Protein AF-A0A8T3KT13-F1 (afdb_monomer_lite)

Radius of gyration: 21.85 Å; chains: 1; bounding box: 49×58×62 Å

Secondary structure (DSSP, 8-state):
--THHHHHHGGGS-PPPPHHHHHHHHHHHHHHHHHHHHHHHHHHTTT---HHHHHHHHHHHHHHHHHHHHHHHHHHHHHHSTT-S-HHHHHHS---HHHHHHHHHTTTS-HHHHHHHTT--HHHHHHHHHHHHHHHHHHHHHHHTTPPTT--HHHHHHHHHHHTT--HHHHHHHHT--HHHHHHHHHHHHHHH-SSSS---

Structure (mmCIF, N/CA/C/O backbone):
data_AF-A0A8T3KT13-F1
#
_entry.id   AF-A0A8T3KT13-F1
#
loop_
_atom_site.group_PDB
_atom_site.id
_atom_site.type_symbol
_atom_site.label_atom_id
_atom_site.label_alt_id
_atom_site.label_comp_id
_atom_site.label_asym_id
_atom_site.label_entity_id
_atom_site.label_seq_id
_atom_site.pdbx_PDB_ins_code
_atom_site.Cartn_x
_atom_site.Cartn_y
_atom_site.Cartn_z
_atom_site.occupancy
_atom_site.B_iso_or_equiv
_atom_site.auth_seq_id
_atom_site.auth_comp_id
_atom_site.auth_asym_id
_atom_site.auth_atom_id
_atom_site.pdbx_PDB_model_num
ATOM 1 N N . MET A 1 1 ? 6.531 -44.242 2.997 1.00 46.41 1 MET A N 1
ATOM 2 C CA . MET A 1 1 ? 7.332 -43.117 3.524 1.00 46.41 1 MET A CA 1
ATOM 3 C C . MET A 1 1 ? 7.858 -42.350 2.321 1.00 46.41 1 MET A C 1
ATOM 5 O O . MET A 1 1 ? 9.016 -42.481 1.966 1.00 46.41 1 MET A O 1
ATOM 9 N N . SER A 1 2 ? 6.923 -41.752 1.578 1.00 45.66 2 SER A N 1
ATOM 10 C CA . SER A 1 2 ? 7.051 -41.407 0.159 1.00 45.66 2 SER A CA 1
ATOM 11 C C . SER A 1 2 ? 7.490 -39.959 -0.050 1.00 45.66 2 SER A C 1
ATOM 13 O O . SER A 1 2 ? 7.194 -39.108 0.787 1.00 45.66 2 SER A O 1
ATOM 15 N N . GLU A 1 3 ? 8.093 -39.690 -1.215 1.00 43.19 3 GLU A N 1
ATOM 16 C CA . GLU A 1 3 ? 8.508 -38.389 -1.796 1.00 43.19 3 GLU A CA 1
ATOM 17 C C . GLU A 1 3 ? 7.534 -37.207 -1.580 1.00 43.19 3 GLU A C 1
ATOM 19 O O . GLU A 1 3 ? 7.885 -36.043 -1.760 1.00 43.19 3 GLU A O 1
ATOM 24 N N . VAL A 1 4 ? 6.289 -37.487 -1.193 1.00 50.34 4 VAL A N 1
ATOM 25 C CA . VAL A 1 4 ? 5.251 -36.513 -0.835 1.00 50.34 4 VAL A CA 1
ATOM 26 C C . VAL A 1 4 ? 5.568 -35.774 0.475 1.00 50.34 4 VAL A C 1
ATOM 28 O O . VAL A 1 4 ? 5.183 -34.615 0.620 1.00 50.34 4 VAL A O 1
ATOM 31 N N . ALA A 1 5 ? 6.275 -36.408 1.418 1.00 44.38 5 ALA A N 1
ATOM 32 C CA . ALA A 1 5 ? 6.727 -35.758 2.652 1.00 44.38 5 ALA A CA 1
ATOM 33 C C . ALA A 1 5 ? 7.915 -34.815 2.391 1.00 44.38 5 ALA A C 1
ATOM 35 O O . ALA A 1 5 ? 7.921 -33.682 2.861 1.00 44.38 5 ALA A O 1
ATOM 36 N N . GLU A 1 6 ? 8.845 -35.232 1.531 1.00 39.25 6 GLU A N 1
ATOM 37 C CA . GLU A 1 6 ? 10.041 -34.457 1.179 1.00 39.25 6 GLU A CA 1
ATOM 38 C C . GLU A 1 6 ? 9.694 -33.220 0.324 1.00 39.25 6 GLU A C 1
ATOM 40 O O . GLU A 1 6 ? 10.229 -32.134 0.537 1.00 39.25 6 GLU A O 1
ATOM 45 N N . LYS A 1 7 ? 8.684 -33.318 -0.558 1.00 43.06 7 LYS A N 1
ATOM 46 C CA . LYS A 1 7 ? 8.128 -32.151 -1.276 1.00 43.06 7 LYS A CA 1
ATOM 47 C C . LYS A 1 7 ? 7.402 -31.151 -0.369 1.00 43.06 7 LYS A C 1
ATOM 49 O O . LYS A 1 7 ? 7.303 -29.982 -0.734 1.00 43.06 7 LYS A O 1
ATOM 54 N N . ARG A 1 8 ? 6.898 -31.576 0.795 1.00 37.47 8 ARG A N 1
ATOM 55 C CA . ARG A 1 8 ? 6.288 -30.667 1.783 1.00 37.47 8 ARG A CA 1
ATOM 56 C C . ARG A 1 8 ? 7.336 -29.963 2.644 1.00 37.47 8 ARG A C 1
ATOM 58 O O . ARG A 1 8 ? 7.149 -28.790 2.942 1.00 37.47 8 ARG A O 1
ATOM 65 N N . GLU A 1 9 ? 8.447 -30.623 2.961 1.00 33.34 9 GLU A N 1
ATOM 66 C CA . GLU A 1 9 ? 9.559 -30.020 3.717 1.00 33.34 9 GLU A CA 1
ATOM 67 C C . GLU A 1 9 ? 10.466 -29.118 2.858 1.00 33.34 9 GLU A C 1
ATOM 69 O O . GLU A 1 9 ? 11.070 -28.175 3.364 1.00 33.34 9 GLU A O 1
ATOM 74 N N . LEU A 1 10 ? 10.503 -29.308 1.535 1.00 36.50 10 LEU A N 1
ATOM 75 C CA . LEU A 1 10 ? 11.158 -28.365 0.615 1.00 36.50 10 LEU A CA 1
ATOM 76 C C . LEU A 1 10 ? 10.320 -27.108 0.322 1.00 36.50 10 LEU A C 1
ATOM 78 O O . LEU A 1 10 ? 10.877 -26.099 -0.105 1.00 36.50 10 LEU A O 1
ATOM 82 N N . SER A 1 11 ? 9.013 -27.134 0.612 1.00 37.03 11 SER A N 1
ATOM 83 C CA . SER A 1 11 ? 8.114 -25.972 0.513 1.00 37.03 11 SER A CA 1
ATOM 84 C C . SER A 1 11 ? 8.190 -25.036 1.730 1.00 37.03 11 SER A C 1
ATOM 86 O O . SER A 1 11 ? 7.553 -23.985 1.721 1.00 37.03 11 SER A O 1
ATOM 88 N N . SER A 1 12 ? 8.939 -25.401 2.780 1.00 37.12 12 SER A N 1
ATOM 89 C CA . SER A 1 12 ? 9.103 -24.606 4.007 1.00 37.12 12 SER A CA 1
ATOM 90 C C . SER A 1 12 ? 10.448 -23.884 4.107 1.00 37.12 12 SER A C 1
ATOM 92 O O . SER A 1 12 ? 10.778 -23.337 5.160 1.00 37.12 12 SER A O 1
ATOM 94 N N . ARG A 1 13 ? 11.228 -23.815 3.019 1.00 38.56 13 ARG A N 1
ATOM 95 C CA . ARG A 1 13 ? 12.167 -22.700 2.871 1.00 38.56 13 ARG A CA 1
ATOM 96 C C . ARG A 1 13 ? 11.305 -21.483 2.620 1.00 38.56 13 ARG A C 1
ATOM 98 O O . ARG A 1 13 ? 10.780 -21.346 1.526 1.00 38.56 13 ARG A O 1
ATOM 105 N N . GLN A 1 14 ? 11.114 -20.679 3.659 1.00 44.50 14 GLN A N 1
ATOM 106 C CA . GLN A 1 14 ? 10.483 -19.370 3.601 1.00 44.50 14 GLN A CA 1
ATOM 107 C C . GLN A 1 14 ? 11.073 -18.630 2.395 1.00 44.50 14 GLN A C 1
ATOM 109 O O . GLN A 1 14 ? 12.211 -18.158 2.446 1.00 44.50 14 GLN A O 1
ATOM 114 N N . GLU A 1 15 ? 10.354 -18.675 1.268 1.00 53.50 15 GLU A N 1
ATOM 115 C CA . GLU A 1 15 ? 10.741 -17.973 0.058 1.00 53.50 15 GLU A CA 1
ATOM 116 C C . GLU A 1 15 ? 10.907 -16.524 0.475 1.00 53.50 15 GLU A C 1
ATOM 118 O O . GLU A 1 15 ? 10.074 -15.972 1.198 1.00 53.50 15 GLU A O 1
ATOM 123 N N . TRP A 1 16 ? 12.053 -15.957 0.124 1.00 55.91 16 TRP A N 1
ATOM 124 C CA . TRP A 1 16 ? 12.383 -14.590 0.466 1.00 55.91 16 TRP A CA 1
ATOM 125 C C . TRP A 1 16 ? 11.193 -13.681 0.125 1.00 55.91 16 TRP A C 1
ATOM 127 O O . TRP A 1 16 ? 10.768 -13.612 -1.031 1.00 55.91 16 TRP A O 1
ATOM 137 N N . SER A 1 17 ? 10.624 -13.034 1.147 1.00 69.31 17 SER A N 1
ATOM 138 C CA . SER A 1 17 ? 9.520 -12.102 0.961 1.00 69.31 17 SER A CA 1
ATOM 139 C C . SER A 1 17 ? 10.009 -10.948 0.095 1.00 69.31 17 SER A C 1
ATOM 141 O O . SER A 1 17 ? 11.081 -10.378 0.314 1.00 69.31 17 SER A O 1
ATOM 143 N N . SER A 1 18 ? 9.238 -10.627 -0.943 1.00 87.25 18 SER A N 1
ATOM 144 C CA . SER A 1 18 ? 9.614 -9.569 -1.882 1.00 87.25 18 SER A CA 1
ATOM 145 C C . SER A 1 18 ? 9.781 -8.230 -1.151 1.00 87.25 18 SER A C 1
ATOM 147 O O . SER A 1 18 ? 9.111 -7.962 -0.147 1.00 87.25 18 SER A O 1
ATOM 149 N N . TRP A 1 19 ? 10.611 -7.322 -1.678 1.00 91.62 19 TRP A N 1
ATOM 150 C CA . TRP A 1 19 ? 10.747 -5.981 -1.090 1.00 91.62 19 TRP A CA 1
ATOM 151 C C . TRP A 1 19 ? 9.397 -5.264 -0.945 1.00 91.62 19 TRP A C 1
ATOM 153 O O . TRP A 1 19 ? 9.202 -4.495 -0.001 1.00 91.62 19 TRP A O 1
ATOM 163 N N . VAL A 1 20 ? 8.456 -5.505 -1.868 1.00 91.88 20 VAL A N 1
ATOM 164 C CA . VAL A 1 20 ? 7.117 -4.900 -1.815 1.00 91.88 20 VAL A CA 1
ATOM 165 C C . VAL A 1 20 ? 6.280 -5.460 -0.670 1.00 91.88 20 VAL A C 1
ATOM 167 O O . VAL A 1 20 ? 5.537 -4.705 -0.044 1.00 91.88 20 VAL A O 1
ATOM 170 N N . GLU A 1 21 ? 6.413 -6.743 -0.356 1.00 91.38 21 GLU A N 1
ATOM 171 C CA . GLU A 1 21 ? 5.731 -7.362 0.778 1.00 91.38 21 GLU A CA 1
ATOM 172 C C . GLU A 1 21 ? 6.190 -6.773 2.111 1.00 91.38 21 GLU A C 1
ATOM 174 O O . GLU A 1 21 ? 5.361 -6.247 2.860 1.00 91.38 21 GLU A O 1
ATOM 179 N N . LEU A 1 22 ? 7.506 -6.744 2.340 1.00 92.56 22 LEU A N 1
ATOM 180 C CA . LEU A 1 22 ? 8.100 -6.141 3.535 1.00 92.56 22 LEU A CA 1
ATOM 181 C C . LEU A 1 22 ? 7.723 -4.662 3.661 1.00 92.56 22 LEU A C 1
ATOM 183 O O . LEU A 1 22 ? 7.350 -4.195 4.737 1.00 92.56 22 LEU A O 1
ATOM 187 N N . HIS A 1 23 ? 7.757 -3.913 2.554 1.00 94.50 23 HIS A N 1
ATOM 188 C CA . HIS A 1 23 ? 7.327 -2.516 2.551 1.00 94.50 23 HIS A CA 1
ATOM 189 C C . HIS A 1 23 ? 5.867 -2.365 3.011 1.00 94.50 23 HIS A C 1
ATOM 191 O O . HIS A 1 23 ? 5.566 -1.491 3.826 1.00 94.50 23 HIS A O 1
ATOM 197 N N . VAL A 1 24 ? 4.957 -3.214 2.521 1.00 93.25 24 VAL A N 1
ATOM 198 C CA . VAL A 1 24 ? 3.540 -3.183 2.913 1.00 93.25 24 VAL A CA 1
ATOM 199 C C . VAL A 1 24 ? 3.355 -3.587 4.381 1.00 93.25 24 VAL A C 1
ATOM 201 O O . VAL A 1 24 ? 2.534 -2.982 5.064 1.00 93.25 24 VAL A O 1
ATOM 204 N N . GLU A 1 25 ? 4.109 -4.565 4.891 1.00 92.62 25 GLU A N 1
ATOM 205 C CA . GLU A 1 25 ? 4.111 -4.946 6.317 1.00 92.62 25 GLU A CA 1
ATOM 206 C C . GLU A 1 25 ? 4.540 -3.806 7.229 1.00 92.62 25 GLU A C 1
ATOM 208 O O . GLU A 1 25 ? 3.797 -3.415 8.125 1.00 92.62 25 GLU A O 1
ATOM 213 N N . TYR A 1 26 ? 5.707 -3.223 6.975 1.00 94.38 26 TYR A N 1
ATOM 214 C CA . TYR A 1 26 ? 6.245 -2.163 7.824 1.00 94.38 26 TYR A CA 1
ATOM 215 C C . TYR A 1 26 ? 5.379 -0.906 7.778 1.00 94.38 26 TYR A C 1
ATOM 217 O O . TYR A 1 26 ? 5.200 -0.222 8.787 1.00 94.38 26 TYR A O 1
ATOM 225 N N . LYS A 1 27 ? 4.789 -0.617 6.615 1.00 94.69 27 LYS A N 1
ATOM 226 C CA . LYS A 1 27 ? 3.839 0.483 6.463 1.00 94.69 27 LYS A CA 1
ATOM 227 C C . LYS A 1 27 ? 2.566 0.253 7.279 1.00 94.69 27 LYS A C 1
ATOM 229 O O . LYS A 1 27 ? 2.056 1.207 7.863 1.00 94.69 27 LYS A O 1
ATOM 234 N N . ASP A 1 28 ? 2.062 -0.977 7.326 1.00 93.19 28 ASP A N 1
ATOM 235 C CA . ASP A 1 28 ? 0.917 -1.350 8.161 1.00 93.19 28 ASP A CA 1
ATO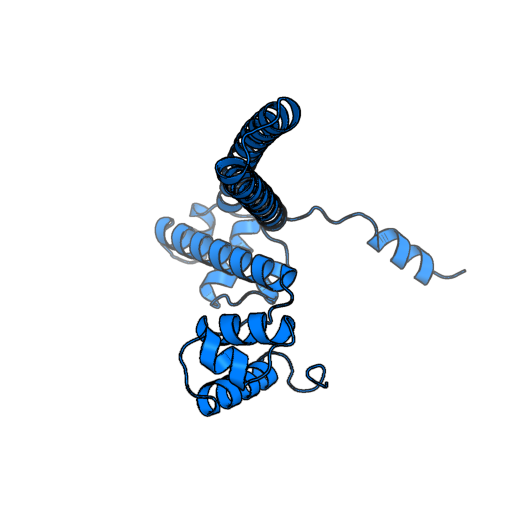M 236 C C . ASP A 1 28 ? 1.251 -1.258 9.659 1.00 93.19 28 ASP A C 1
ATOM 238 O O . ASP A 1 28 ? 0.518 -0.624 10.417 1.00 93.19 28 ASP A O 1
ATOM 242 N N . SER A 1 29 ? 2.410 -1.770 10.080 1.00 94.00 29 SER A N 1
ATOM 243 C CA . SER A 1 29 ? 2.900 -1.630 11.459 1.00 94.00 29 SER A CA 1
ATOM 244 C C . SER A 1 29 ? 3.038 -0.165 11.880 1.00 94.00 29 SER A C 1
ATOM 246 O O . SER A 1 29 ? 2.600 0.208 12.966 1.00 94.00 29 SER A O 1
ATOM 248 N N . CYS A 1 30 ? 3.572 0.692 11.004 1.00 93.81 30 CYS A N 1
ATOM 249 C CA . CYS A 1 30 ? 3.681 2.129 11.259 1.00 93.81 30 CYS A CA 1
ATOM 250 C C . CYS A 1 30 ? 2.303 2.781 11.476 1.00 93.81 30 CYS A C 1
ATOM 252 O O . CYS A 1 30 ? 2.142 3.572 12.405 1.00 93.81 30 CYS A O 1
ATOM 254 N N . ARG A 1 31 ? 1.290 2.406 10.677 1.00 93.31 31 ARG A N 1
ATOM 255 C CA . ARG A 1 31 ? -0.096 2.873 10.865 1.00 93.31 31 ARG A CA 1
ATOM 256 C C . ARG A 1 31 ? -0.667 2.421 12.207 1.00 93.31 31 ARG A C 1
ATOM 258 O O . ARG A 1 31 ? -1.172 3.254 12.944 1.00 93.31 31 ARG A O 1
ATOM 265 N N . LYS A 1 32 ? -0.523 1.140 12.557 1.00 93.62 32 LYS A N 1
ATOM 266 C CA . LYS A 1 32 ? -1.024 0.582 13.826 1.00 93.62 32 LYS A CA 1
ATOM 267 C C . LY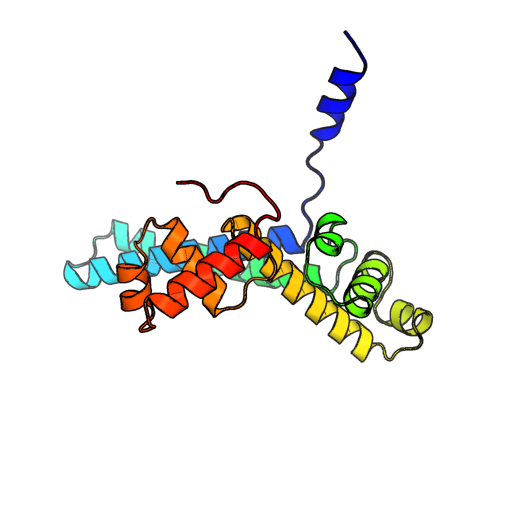S A 1 32 ? -0.419 1.270 15.049 1.00 93.62 32 LYS A C 1
ATOM 269 O O . LYS A 1 32 ? -1.143 1.594 15.987 1.00 93.62 32 LYS A O 1
ATOM 274 N N . VAL A 1 33 ? 0.892 1.521 15.027 1.00 94.12 33 VAL A N 1
ATOM 275 C CA . VAL A 1 33 ? 1.585 2.268 16.090 1.00 94.12 33 VAL A CA 1
ATOM 276 C C . VAL A 1 33 ? 1.050 3.697 16.188 1.00 94.12 33 VAL A C 1
ATOM 278 O O . VAL A 1 33 ? 0.821 4.190 17.291 1.00 94.12 33 VAL A O 1
ATOM 281 N N . ASP A 1 34 ? 0.815 4.362 15.055 1.00 92.75 34 ASP A N 1
ATOM 282 C CA . ASP A 1 34 ? 0.289 5.729 15.045 1.00 92.75 34 ASP A CA 1
ATOM 283 C C . ASP A 1 34 ? -1.163 5.816 15.533 1.00 92.75 34 ASP A C 1
ATOM 285 O O . ASP A 1 34 ? -1.501 6.705 16.317 1.00 92.75 34 ASP A O 1
ATOM 289 N N . ASP A 1 35 ? -2.005 4.868 15.121 1.00 92.69 35 ASP A N 1
ATOM 290 C CA . ASP A 1 35 ? -3.401 4.766 15.548 1.00 92.69 35 ASP A CA 1
ATOM 291 C C . ASP A 1 35 ? -3.485 4.525 17.060 1.00 92.69 35 ASP A C 1
ATOM 293 O O . ASP A 1 35 ? -4.223 5.221 17.761 1.00 92.69 35 ASP A O 1
ATOM 297 N N . TYR A 1 36 ? -2.674 3.600 17.587 1.00 93.06 36 TYR A N 1
ATOM 298 C CA . TYR A 1 36 ? -2.602 3.323 19.022 1.00 93.06 36 TYR A CA 1
ATOM 299 C C . TYR A 1 36 ? -2.103 4.539 19.813 1.00 93.06 36 TYR A C 1
ATOM 301 O O . TYR A 1 36 ? -2.735 4.956 20.785 1.00 93.06 36 TYR A O 1
ATOM 309 N N . ARG A 1 37 ? -1.029 5.189 19.344 1.00 91.31 37 ARG A N 1
ATOM 310 C CA . ARG A 1 37 ? -0.493 6.417 19.951 1.00 91.31 37 ARG A CA 1
ATOM 311 C C . ARG A 1 37 ? -1.521 7.549 19.969 1.00 91.31 37 ARG A C 1
ATOM 313 O O . ARG A 1 37 ? -1.603 8.295 20.944 1.00 91.31 37 ARG A O 1
ATOM 320 N N . THR A 1 38 ? -2.286 7.705 18.892 1.00 89.75 38 THR A N 1
ATOM 321 C CA . THR A 1 38 ? -3.336 8.728 18.787 1.00 89.75 38 THR A CA 1
ATOM 322 C C . THR A 1 38 ? -4.508 8.408 19.714 1.00 89.75 38 THR A C 1
ATOM 324 O O . THR A 1 38 ? -5.022 9.309 20.376 1.00 89.75 38 THR A O 1
ATOM 327 N N . GLY A 1 39 ? -4.880 7.129 19.826 1.00 88.31 39 GLY A N 1
ATOM 328 C CA . GLY A 1 39 ? -5.884 6.651 20.775 1.00 88.31 39 GLY A CA 1
ATOM 329 C C . GLY A 1 39 ? -5.505 6.931 22.231 1.00 88.31 39 GLY A C 1
ATOM 330 O O . GLY A 1 39 ? -6.318 7.488 22.966 1.00 88.31 39 GLY A O 1
ATOM 331 N N . LEU A 1 40 ? -4.262 6.628 22.623 1.00 87.31 40 LEU A N 1
ATOM 332 C CA . LEU A 1 40 ? -3.736 6.922 23.962 1.00 87.31 40 LEU A CA 1
ATOM 333 C C . LEU A 1 40 ? -3.781 8.419 24.284 1.00 87.31 40 LEU A C 1
ATOM 335 O O . LEU A 1 40 ? -4.277 8.814 25.336 1.00 87.31 40 LEU A O 1
ATOM 339 N N . LYS A 1 41 ? -3.336 9.278 23.356 1.00 85.88 41 LYS A N 1
ATOM 340 C CA . LYS A 1 41 ? -3.423 10.737 23.540 1.00 85.88 41 LYS A CA 1
ATOM 341 C C . LYS A 1 41 ? -4.864 11.201 23.760 1.00 85.88 41 LYS A C 1
ATOM 343 O O . LYS A 1 41 ? -5.126 11.925 24.713 1.00 85.88 41 LYS A O 1
ATOM 348 N N . GLY A 1 42 ? -5.794 10.732 22.924 1.00 81.56 42 GLY A N 1
ATOM 349 C CA . GLY A 1 42 ? -7.206 11.105 23.020 1.00 81.56 42 GLY A CA 1
ATOM 350 C C . GLY A 1 42 ? -7.883 10.653 24.319 1.00 81.56 42 GLY A C 1
ATOM 351 O O . GLY A 1 42 ? -8.745 11.364 24.829 1.00 81.56 42 GLY A O 1
ATOM 352 N N . GLN A 1 43 ? -7.494 9.502 24.878 1.00 75.81 43 GLN A N 1
ATOM 353 C CA . GLN A 1 43 ? -8.003 9.034 26.175 1.00 75.81 43 GLN A CA 1
ATOM 354 C C . GLN A 1 43 ? -7.443 9.851 27.346 1.00 75.81 43 GLN A C 1
ATOM 356 O O . GLN A 1 43 ? -8.182 10.173 28.281 1.00 75.81 43 GLN A O 1
ATOM 361 N N . ASN A 1 44 ? -6.165 10.223 27.277 1.00 67.69 44 ASN A N 1
ATOM 362 C CA . ASN A 1 44 ? -5.471 10.866 28.390 1.00 67.69 44 ASN A CA 1
ATOM 363 C C . ASN A 1 44 ? -5.740 12.368 28.484 1.00 67.69 44 ASN A C 1
ATOM 365 O O . ASN A 1 44 ? -5.763 12.915 29.585 1.00 67.69 44 ASN A O 1
ATOM 369 N N . ASP A 1 45 ? -6.019 13.035 27.363 1.00 69.06 45 ASP A N 1
ATOM 370 C CA . ASP A 1 45 ? -6.417 14.447 27.369 1.00 69.06 45 ASP A CA 1
ATOM 371 C C . ASP A 1 45 ? -7.747 14.669 28.137 1.00 69.06 45 ASP A C 1
ATOM 373 O O . ASP A 1 45 ? -8.019 15.778 28.592 1.00 69.06 45 ASP A O 1
ATOM 377 N N . ALA A 1 46 ? -8.547 13.614 28.361 1.00 62.69 46 ALA A N 1
ATOM 378 C CA . ALA A 1 46 ? -9.779 13.656 29.155 1.00 62.69 46 ALA A CA 1
ATOM 379 C C . ALA A 1 46 ? -9.605 13.303 30.650 1.00 62.69 46 ALA A C 1
ATOM 381 O O . ALA A 1 46 ? -10.496 13.610 31.444 1.00 62.69 46 ALA A O 1
ATOM 382 N N . LYS A 1 47 ? -8.510 12.636 31.050 1.00 69.62 47 LYS A N 1
ATOM 383 C CA . LYS A 1 47 ? -8.327 12.083 32.413 1.00 69.62 47 LYS A CA 1
ATOM 384 C C . LYS A 1 47 ? -7.028 12.501 33.118 1.00 69.62 47 LYS A C 1
ATOM 386 O O . LYS A 1 47 ? -6.878 12.210 34.302 1.00 69.62 47 LYS A O 1
ATOM 391 N N . GLY A 1 48 ? -6.132 13.211 32.430 1.00 71.31 48 GLY A N 1
ATOM 392 C CA . GLY A 1 48 ? -4.754 13.426 32.881 1.00 71.31 48 GLY A CA 1
ATOM 393 C C . GLY A 1 48 ? -3.872 12.206 32.581 1.00 71.31 48 GLY A C 1
ATOM 394 O O . GLY A 1 48 ? -4.378 11.092 32.479 1.00 71.31 48 GLY A O 1
ATOM 395 N N . ARG A 1 49 ? -2.561 12.420 32.397 1.00 79.00 49 ARG A N 1
ATOM 396 C CA . ARG A 1 49 ? -1.591 11.360 32.052 1.00 79.00 49 ARG A CA 1
ATOM 397 C C . ARG A 1 49 ? -0.904 10.803 33.290 1.00 79.00 49 ARG A C 1
ATOM 399 O O . ARG A 1 49 ? -0.516 11.560 34.178 1.00 79.00 49 ARG A O 1
ATOM 406 N N . THR A 1 50 ? -0.696 9.492 33.312 1.00 86.25 50 THR A N 1
ATOM 407 C CA . THR A 1 50 ? 0.212 8.842 34.264 1.00 86.25 50 THR A CA 1
ATOM 408 C C . THR A 1 50 ? 1.653 8.848 33.743 1.00 86.25 50 THR A C 1
ATOM 410 O O . THR A 1 50 ? 1.888 8.910 32.538 1.00 86.25 50 THR A O 1
ATOM 413 N N . VAL A 1 51 ? 2.636 8.716 34.642 1.00 85.31 51 VAL A N 1
ATOM 414 C CA . VAL A 1 51 ? 4.064 8.599 34.273 1.00 85.31 51 VAL A CA 1
ATOM 415 C C . VAL A 1 51 ? 4.305 7.426 33.312 1.00 85.31 51 VAL A C 1
ATOM 417 O O . VAL A 1 51 ? 5.089 7.536 32.375 1.00 85.31 51 VAL A O 1
ATOM 420 N N . LEU A 1 52 ? 3.607 6.303 33.516 1.00 87.06 52 LEU A N 1
ATOM 421 C CA . LEU A 1 52 ? 3.724 5.126 32.650 1.00 87.06 52 LEU A CA 1
ATOM 422 C C . LEU A 1 52 ? 3.225 5.413 31.229 1.00 87.06 52 LEU A C 1
ATOM 424 O O . LEU A 1 52 ? 3.880 5.027 30.265 1.00 87.06 52 LEU A O 1
ATOM 428 N N . GLU A 1 53 ? 2.110 6.132 31.094 1.00 86.69 53 GLU A N 1
ATOM 429 C CA . GLU A 1 53 ? 1.564 6.527 29.791 1.00 86.69 53 GLU A CA 1
ATOM 430 C C . GLU A 1 53 ? 2.458 7.545 29.069 1.00 86.69 53 GLU A C 1
ATOM 432 O O . GLU A 1 53 ? 2.536 7.536 27.841 1.00 86.69 53 GLU A O 1
ATOM 437 N N . GLU A 1 54 ? 3.144 8.428 29.799 1.00 86.06 54 GLU A N 1
ATOM 438 C CA . GLU A 1 54 ? 4.122 9.346 29.203 1.00 86.06 54 GLU A CA 1
ATOM 439 C C . GLU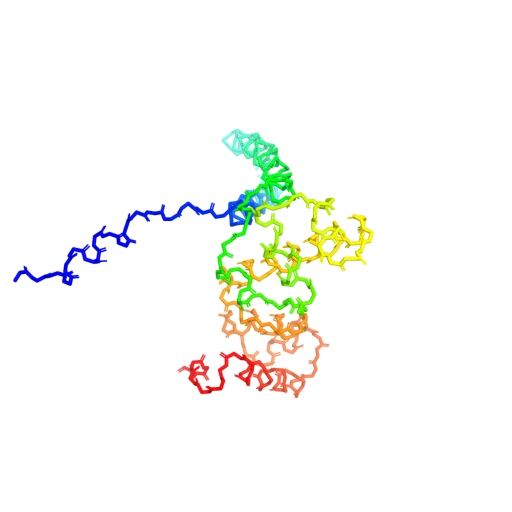 A 1 54 ? 5.314 8.592 28.613 1.00 86.06 54 GLU A C 1
ATOM 441 O O . GLU A 1 54 ? 5.669 8.826 27.454 1.00 86.06 54 GLU A O 1
ATOM 446 N N . VAL A 1 55 ? 5.867 7.637 29.367 1.00 90.00 55 VAL A N 1
ATOM 447 C CA . VAL A 1 55 ? 6.942 6.756 28.887 1.00 90.00 55 VAL A CA 1
ATOM 448 C C . VAL A 1 55 ? 6.472 5.929 27.688 1.00 90.00 55 VAL A C 1
ATOM 450 O O . VAL A 1 55 ? 7.181 5.827 26.689 1.00 90.00 55 VAL A O 1
ATOM 453 N N . GLU A 1 56 ? 5.257 5.380 27.728 1.00 92.88 56 GLU A N 1
ATOM 454 C CA . GLU A 1 56 ? 4.688 4.633 26.602 1.00 92.88 56 GLU A CA 1
ATOM 455 C C . GLU A 1 56 ? 4.549 5.510 25.345 1.00 92.88 56 GLU A C 1
ATOM 457 O O . GLU A 1 56 ? 4.926 5.095 24.248 1.00 92.88 56 GLU A O 1
ATOM 462 N N . LEU A 1 57 ? 4.078 6.754 25.477 1.00 90.94 57 LEU A N 1
ATOM 463 C CA . LEU A 1 57 ? 3.967 7.695 24.357 1.00 90.94 57 LEU A CA 1
ATOM 464 C C . LEU A 1 57 ? 5.323 8.087 23.754 1.00 90.94 57 LEU A C 1
ATOM 466 O O . LEU A 1 57 ? 5.389 8.356 22.544 1.00 90.94 57 LEU A O 1
ATOM 470 N N . GLU A 1 58 ? 6.373 8.150 24.573 1.00 92.56 58 GLU A N 1
ATOM 471 C CA . GLU A 1 58 ? 7.752 8.367 24.134 1.00 92.56 58 GLU A CA 1
ATOM 472 C C . GLU A 1 58 ? 8.276 7.152 23.361 1.00 92.56 58 GLU A C 1
ATOM 474 O O . GLU A 1 58 ? 8.714 7.303 22.216 1.00 92.56 58 GLU A O 1
ATOM 479 N N . LEU A 1 59 ? 8.127 5.947 23.922 1.00 93.44 59 LEU A N 1
ATOM 480 C CA . LEU A 1 59 ? 8.501 4.688 23.272 1.00 93.44 59 LEU A CA 1
ATOM 481 C C . LEU A 1 59 ? 7.803 4.530 21.917 1.00 93.44 59 LEU A C 1
ATOM 483 O O . LEU A 1 59 ? 8.460 4.299 20.903 1.00 93.44 59 LEU A O 1
ATOM 487 N N . LEU A 1 60 ? 6.486 4.752 21.862 1.00 93.25 60 LEU A N 1
ATOM 488 C CA . LEU A 1 60 ? 5.714 4.736 20.615 1.00 93.25 60 LEU A CA 1
ATOM 489 C C . LEU A 1 60 ? 6.183 5.813 19.629 1.00 93.25 60 LEU A C 1
ATOM 491 O O . LEU A 1 60 ? 6.133 5.616 18.414 1.00 93.25 60 LEU A O 1
ATOM 495 N N . GLY A 1 61 ? 6.628 6.967 20.134 1.00 92.06 61 GLY A N 1
ATOM 496 C CA . GLY A 1 61 ? 7.231 8.025 19.329 1.00 92.06 61 GLY A CA 1
ATOM 497 C C . GLY A 1 61 ? 8.524 7.573 18.653 1.00 92.06 61 GLY A C 1
ATOM 498 O O . GLY A 1 61 ? 8.661 7.763 17.443 1.00 92.06 61 GLY A O 1
ATOM 499 N N . SER A 1 62 ? 9.415 6.939 19.416 1.00 94.44 62 SER A N 1
ATOM 500 C CA . SER A 1 62 ? 10.674 6.379 18.918 1.00 94.44 62 SER A CA 1
ATOM 501 C C . SER A 1 62 ? 10.421 5.261 17.903 1.00 94.44 62 SER A C 1
ATOM 503 O O . SER A 1 62 ? 10.839 5.359 16.750 1.00 94.44 62 SER A O 1
ATOM 505 N N . MET A 1 63 ? 9.587 4.277 18.261 1.00 95.00 63 MET A N 1
ATOM 506 C CA . MET A 1 63 ? 9.208 3.169 17.375 1.00 95.00 63 MET A CA 1
ATOM 507 C C . MET A 1 63 ? 8.611 3.659 16.052 1.00 95.00 63 MET A C 1
ATOM 509 O O . MET A 1 63 ? 8.918 3.121 14.988 1.00 95.00 63 MET A O 1
ATOM 513 N N . LYS A 1 64 ? 7.761 4.696 16.085 1.00 93.81 64 LYS A N 1
ATOM 514 C CA . LYS A 1 64 ? 7.208 5.298 14.864 1.00 93.81 64 LYS A CA 1
ATOM 515 C C . LYS A 1 64 ? 8.308 5.886 13.978 1.00 93.81 64 LYS A C 1
ATOM 517 O O . LYS A 1 64 ? 8.208 5.776 12.753 1.00 93.81 64 LYS A O 1
ATOM 522 N N . SER A 1 65 ? 9.313 6.534 14.566 1.00 94.50 65 SER A N 1
ATOM 523 C CA . SER A 1 65 ? 10.445 7.098 13.826 1.00 94.50 65 SER A CA 1
ATOM 524 C C . SER A 1 65 ? 11.223 5.997 13.106 1.00 94.50 65 SER A C 1
ATOM 526 O O . SER A 1 65 ? 11.348 6.051 11.881 1.00 94.50 65 SER A O 1
ATOM 528 N N . ASP A 1 66 ? 11.611 4.951 13.837 1.00 96.06 66 ASP A N 1
ATOM 529 C CA . ASP A 1 66 ? 12.372 3.814 13.306 1.00 96.06 66 ASP A CA 1
ATOM 530 C C . ASP A 1 66 ? 11.604 3.097 12.188 1.00 96.06 66 ASP A C 1
ATOM 532 O O . ASP A 1 66 ? 12.126 2.841 11.099 1.00 96.06 66 ASP A O 1
ATOM 536 N N . LEU A 1 67 ? 10.310 2.842 12.405 1.00 95.56 67 LEU A N 1
ATOM 537 C CA . LEU A 1 67 ? 9.438 2.254 11.389 1.00 95.56 67 LEU A CA 1
ATOM 538 C C . LEU A 1 67 ? 9.308 3.153 10.157 1.00 95.56 67 LEU A C 1
ATOM 540 O O . LEU A 1 67 ? 9.289 2.659 9.031 1.00 95.56 67 LEU A O 1
ATOM 544 N N . THR A 1 68 ? 9.219 4.471 10.337 1.00 95.31 68 THR A N 1
ATOM 545 C CA . THR A 1 68 ? 9.131 5.419 9.217 1.00 95.31 68 THR A CA 1
ATOM 546 C C . THR A 1 68 ? 10.403 5.399 8.374 1.00 95.31 68 THR A C 1
ATOM 548 O O . THR A 1 68 ? 10.324 5.467 7.143 1.00 95.31 68 THR A O 1
ATOM 551 N N . GLU A 1 69 ? 11.567 5.294 9.007 1.00 96.88 69 GLU A N 1
ATOM 552 C CA . GLU A 1 69 ? 12.842 5.152 8.311 1.00 96.88 69 GLU A CA 1
ATOM 553 C C . GLU A 1 69 ? 12.921 3.829 7.542 1.00 96.88 69 GLU A C 1
ATOM 555 O O . GLU A 1 69 ? 13.176 3.840 6.334 1.00 96.88 69 GLU A O 1
ATOM 560 N N . ALA A 1 70 ? 12.573 2.714 8.187 1.00 95.38 70 ALA A N 1
ATOM 561 C CA . ALA A 1 70 ? 12.522 1.404 7.545 1.00 95.38 70 ALA A CA 1
ATOM 562 C C . ALA A 1 70 ? 11.569 1.386 6.335 1.00 95.38 70 ALA A C 1
ATOM 564 O O . ALA A 1 70 ? 11.931 0.901 5.264 1.00 95.38 70 ALA A O 1
ATOM 565 N N . VAL A 1 71 ? 10.378 1.988 6.450 1.00 95.50 71 VAL A N 1
ATOM 566 C CA . VAL A 1 71 ? 9.423 2.122 5.335 1.00 95.50 71 VAL A CA 1
ATOM 567 C C . VAL A 1 71 ? 10.028 2.906 4.170 1.00 95.50 71 VAL A C 1
ATOM 569 O O . VAL A 1 71 ? 9.849 2.521 3.013 1.00 95.50 71 VAL A O 1
ATOM 572 N N . ARG A 1 72 ? 10.752 4.001 4.440 1.00 95.88 72 ARG A N 1
ATOM 573 C CA . ARG A 1 72 ? 11.410 4.795 3.387 1.00 95.88 72 ARG A CA 1
ATOM 574 C C . ARG A 1 72 ? 12.487 3.992 2.671 1.00 95.88 72 ARG A C 1
ATOM 576 O O . ARG A 1 72 ? 12.568 4.059 1.445 1.00 95.88 72 ARG A O 1
ATOM 583 N N . GLU A 1 73 ? 13.290 3.247 3.418 1.00 96.06 73 GLU A N 1
ATOM 584 C CA . GLU A 1 73 ? 14.360 2.427 2.858 1.00 96.06 73 GLU A CA 1
ATOM 585 C C . GLU A 1 73 ? 13.805 1.263 2.033 1.00 96.06 73 GLU A C 1
ATOM 587 O O . GLU A 1 73 ? 14.161 1.101 0.865 1.00 96.06 73 GLU A O 1
ATOM 592 N N . LEU A 1 74 ? 12.824 0.536 2.569 1.00 94.50 74 LEU A N 1
ATOM 593 C CA . LEU A 1 74 ? 12.114 -0.505 1.830 1.00 94.50 74 LEU A CA 1
ATOM 594 C C . LEU A 1 74 ? 11.479 0.064 0.558 1.00 94.50 74 LEU A C 1
ATOM 596 O O . LEU A 1 74 ? 11.603 -0.532 -0.509 1.00 94.50 74 LEU A O 1
ATOM 600 N N . LYS A 1 75 ? 10.891 1.268 0.608 1.00 94.62 75 LYS A N 1
ATOM 601 C CA . LYS A 1 75 ? 10.336 1.908 -0.590 1.00 94.62 75 LYS A CA 1
ATOM 602 C C . LYS A 1 75 ? 11.396 2.161 -1.664 1.00 94.62 75 LYS A C 1
ATOM 604 O O . LYS A 1 75 ? 11.101 1.973 -2.845 1.00 94.62 75 LYS A O 1
ATOM 609 N N . LYS A 1 76 ? 12.614 2.567 -1.299 1.00 94.50 76 LYS A N 1
ATOM 610 C CA . LYS A 1 76 ? 13.713 2.692 -2.270 1.00 94.50 76 LYS A CA 1
ATOM 611 C C . LYS A 1 76 ? 14.048 1.333 -2.872 1.00 94.50 76 LYS A C 1
ATOM 613 O O . LYS A 1 76 ? 14.060 1.216 -4.095 1.00 94.50 76 LYS A O 1
ATOM 618 N N . ARG A 1 77 ? 14.202 0.302 -2.039 1.00 94.00 77 ARG A N 1
ATOM 619 C CA . ARG A 1 77 ? 14.504 -1.055 -2.511 1.00 94.00 77 ARG A CA 1
ATOM 620 C C . ARG A 1 77 ? 13.452 -1.571 -3.486 1.00 94.00 77 ARG A C 1
ATOM 622 O O . ARG A 1 77 ? 13.808 -2.044 -4.555 1.00 94.00 77 ARG A O 1
ATOM 629 N N . THR A 1 78 ? 12.164 -1.329 -3.219 1.00 92.50 78 THR A N 1
ATOM 630 C CA . THR A 1 78 ? 11.093 -1.708 -4.162 1.00 92.50 78 THR A CA 1
ATOM 631 C C . THR A 1 78 ? 11.246 -1.079 -5.548 1.00 92.50 78 THR A C 1
ATOM 633 O O . THR A 1 78 ? 10.879 -1.686 -6.549 1.00 92.50 78 THR A O 1
ATOM 636 N N . LEU A 1 79 ? 11.763 0.152 -5.624 1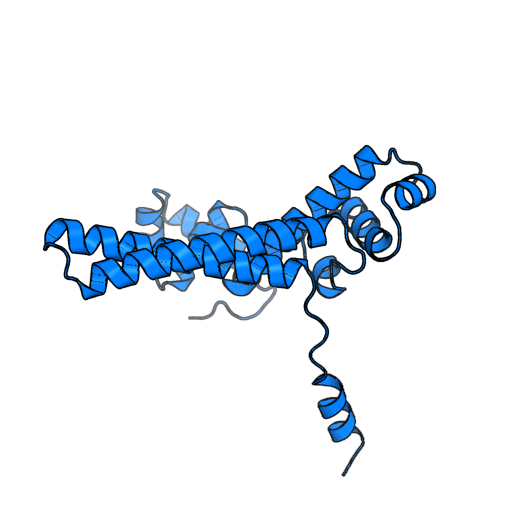.00 91.19 79 LEU A N 1
ATOM 637 C CA . LEU A 1 79 ? 11.848 0.922 -6.865 1.00 91.19 79 LEU A CA 1
ATOM 638 C C . LEU A 1 79 ? 13.141 0.672 -7.642 1.00 91.19 79 LEU A C 1
ATOM 640 O O . LEU A 1 79 ? 13.139 0.799 -8.871 1.00 91.19 79 LEU A O 1
ATOM 644 N N . TYR A 1 80 ? 14.234 0.380 -6.947 1.00 91.50 80 TYR A N 1
ATOM 645 C CA . TYR A 1 80 ? 15.569 0.418 -7.538 1.00 91.50 80 TYR A CA 1
ATOM 646 C C . TYR A 1 80 ? 16.270 -0.937 -7.545 1.00 91.50 80 TYR A C 1
ATOM 648 O O . TYR A 1 80 ? 16.994 -1.193 -8.501 1.00 91.50 80 TYR A O 1
ATOM 656 N N . GLU A 1 81 ? 15.993 -1.817 -6.582 1.00 89.88 81 GLU A N 1
ATOM 657 C CA . GLU A 1 81 ? 16.628 -3.135 -6.523 1.00 89.88 81 GLU A CA 1
ATOM 658 C C . GLU A 1 81 ? 15.973 -4.135 -7.480 1.00 89.88 81 GLU A C 1
ATOM 660 O O . GLU A 1 81 ? 14.778 -4.058 -7.796 1.00 89.88 81 GLU A O 1
ATOM 665 N N . PHE A 1 82 ? 16.781 -5.091 -7.934 1.00 85.38 82 PHE A N 1
ATOM 666 C CA . PHE A 1 82 ? 16.318 -6.265 -8.669 1.00 85.38 82 PHE A CA 1
ATOM 667 C C . PHE A 1 82 ? 15.564 -7.227 -7.746 1.00 85.38 82 PHE A C 1
ATOM 669 O O . PHE A 1 82 ? 15.684 -7.164 -6.521 1.00 85.38 82 PHE A O 1
ATOM 676 N N . GLY A 1 83 ? 14.736 -8.096 -8.327 1.00 79.31 83 GLY A N 1
ATOM 677 C CA . GLY A 1 83 ? 13.948 -9.052 -7.542 1.00 79.31 83 GLY A CA 1
ATOM 678 C C . GLY A 1 83 ? 12.871 -8.420 -6.648 1.00 79.31 83 GLY A C 1
ATOM 679 O O . GLY A 1 83 ? 12.347 -9.076 -5.759 1.00 79.31 83 GLY A O 1
ATOM 680 N N . ALA A 1 84 ? 12.529 -7.139 -6.814 1.00 85.50 84 ALA A N 1
ATOM 681 C CA . ALA A 1 84 ? 11.630 -6.454 -5.882 1.00 85.50 84 ALA A CA 1
ATOM 682 C C . ALA A 1 84 ? 10.194 -7.009 -5.817 1.00 85.50 84 ALA A C 1
ATOM 684 O O . ALA A 1 84 ? 9.458 -6.635 -4.900 1.00 85.50 84 ALA A O 1
ATOM 685 N N . LEU A 1 85 ? 9.793 -7.847 -6.777 1.00 87.94 85 LEU A N 1
ATOM 686 C CA . LEU A 1 85 ? 8.451 -8.416 -6.908 1.00 87.94 85 LEU A CA 1
ATOM 687 C C . LEU A 1 85 ? 8.561 -9.931 -7.059 1.00 87.94 85 LEU A C 1
ATOM 689 O O . LEU A 1 85 ? 9.473 -10.416 -7.726 1.00 87.94 85 LEU A O 1
ATOM 693 N N . ASN A 1 86 ? 7.605 -10.675 -6.512 1.00 86.75 86 ASN A N 1
ATOM 694 C CA . ASN A 1 86 ? 7.502 -12.106 -6.795 1.00 86.75 86 ASN A CA 1
ATOM 695 C C . ASN A 1 86 ? 6.585 -12.369 -8.010 1.00 86.75 86 ASN A C 1
ATOM 697 O O . ASN A 1 86 ? 5.999 -11.454 -8.596 1.00 86.75 86 ASN A O 1
ATOM 701 N N . LYS A 1 87 ? 6.495 -13.631 -8.443 1.00 84.00 87 LYS A N 1
ATOM 702 C CA . LYS A 1 87 ? 5.661 -14.017 -9.593 1.00 84.00 87 LYS A CA 1
ATOM 703 C C . LYS A 1 87 ? 4.173 -13.766 -9.321 1.00 84.00 87 LYS A C 1
ATOM 705 O O . LYS A 1 87 ? 3.488 -13.202 -10.175 1.00 84.00 87 LYS A O 1
ATOM 710 N N . ASP A 1 88 ? 3.714 -14.107 -8.122 1.00 83.69 88 ASP A N 1
ATOM 711 C CA . ASP A 1 88 ? 2.318 -13.960 -7.702 1.00 83.69 88 ASP A CA 1
ATOM 712 C C . ASP A 1 88 ? 1.859 -12.496 -7.737 1.00 83.69 88 ASP A C 1
ATOM 714 O O . ASP A 1 88 ? 0.733 -12.198 -8.144 1.00 83.69 88 ASP A O 1
ATOM 718 N N . ASP A 1 89 ? 2.751 -11.559 -7.410 1.00 86.25 89 ASP A N 1
ATOM 719 C CA . ASP A 1 89 ? 2.502 -10.121 -7.477 1.00 86.25 89 ASP A CA 1
ATOM 720 C C . ASP A 1 89 ? 2.170 -9.659 -8.896 1.00 86.25 89 ASP A C 1
ATOM 722 O O . ASP A 1 89 ? 1.319 -8.788 -9.091 1.00 86.25 89 ASP A O 1
ATOM 726 N N . LEU A 1 90 ? 2.829 -10.226 -9.907 1.00 87.75 90 LEU A N 1
ATOM 727 C CA . LEU A 1 90 ? 2.630 -9.864 -11.313 1.00 87.75 90 LEU A CA 1
ATOM 728 C C . LEU A 1 90 ? 1.358 -10.484 -11.908 1.00 87.75 90 LEU A C 1
ATOM 730 O O . LEU A 1 90 ? 0.760 -9.903 -12.825 1.00 87.75 90 LEU A O 1
ATOM 734 N N . GLU A 1 91 ? 0.961 -11.653 -11.406 1.00 85.25 91 GLU A N 1
ATOM 735 C CA . GLU A 1 91 ? -0.186 -12.420 -11.898 1.00 85.25 91 GLU A CA 1
ATOM 736 C C . GLU A 1 91 ? -1.503 -11.952 -11.268 1.00 85.25 91 GLU A C 1
ATOM 738 O O . GLU A 1 91 ? -2.479 -11.729 -11.987 1.00 85.25 91 GLU A O 1
ATOM 743 N N . ASN A 1 92 ? -1.518 -11.711 -9.955 1.00 82.44 92 ASN A N 1
ATOM 744 C CA . ASN A 1 92 ? -2.750 -11.428 -9.213 1.00 82.44 92 ASN A CA 1
ATOM 745 C C . ASN A 1 92 ? -3.101 -9.935 -9.130 1.00 82.44 92 ASN A C 1
ATOM 747 O O . ASN A 1 92 ? -4.248 -9.562 -8.854 1.00 82.44 92 ASN A O 1
ATOM 751 N N . SER A 1 93 ? -2.139 -9.048 -9.393 1.00 83.44 93 SER A N 1
ATOM 752 C CA . SER A 1 93 ? -2.392 -7.609 -9.375 1.00 83.44 93 SER A CA 1
ATOM 753 C C . SER A 1 93 ? -2.993 -7.092 -10.690 1.00 83.44 93 SER A C 1
ATOM 755 O O . SER A 1 93 ? -2.791 -7.616 -11.787 1.00 83.44 93 SER A O 1
ATOM 757 N N . ILE A 1 94 ? -3.754 -5.997 -10.591 1.00 87.12 94 ILE A N 1
ATOM 758 C CA . ILE A 1 94 ? -4.476 -5.404 -11.730 1.00 87.12 94 ILE A CA 1
ATOM 759 C C . ILE A 1 94 ? -3.543 -4.490 -12.527 1.00 87.12 94 ILE A C 1
ATOM 761 O O . ILE A 1 94 ? -3.646 -3.253 -12.512 1.00 87.12 94 ILE A O 1
ATOM 765 N N . LEU A 1 95 ? -2.595 -5.112 -13.216 1.00 91.50 95 LEU A N 1
ATOM 766 C CA . LEU A 1 95 ? -1.665 -4.461 -14.130 1.00 91.50 95 LEU A CA 1
ATOM 767 C C . LEU A 1 95 ? -2.239 -4.427 -15.544 1.00 91.50 95 LEU A C 1
ATOM 769 O O . LEU A 1 95 ? -2.985 -5.313 -15.957 1.00 91.50 95 LEU A O 1
ATOM 773 N N . THR A 1 96 ? -1.888 -3.384 -16.295 1.00 92.88 96 THR A N 1
ATOM 774 C CA . THR A 1 96 ? -2.024 -3.452 -17.755 1.00 92.88 96 THR A CA 1
ATOM 775 C C . THR A 1 96 ? -0.949 -4.378 -18.312 1.00 92.88 96 THR A C 1
ATOM 777 O O . THR A 1 96 ? 0.081 -4.571 -17.664 1.00 92.88 96 THR A O 1
ATOM 780 N N . GLU A 1 97 ? -1.140 -4.888 -19.528 1.00 92.38 97 GLU A N 1
ATOM 781 C CA . GLU A 1 97 ? -0.146 -5.763 -20.160 1.00 92.38 97 GLU A CA 1
ATOM 782 C C . GLU A 1 97 ? 1.236 -5.103 -20.208 1.00 92.38 97 GLU A C 1
ATOM 784 O O . GLU A 1 97 ? 2.220 -5.663 -19.736 1.00 92.38 97 GLU A O 1
ATOM 789 N N . ARG A 1 98 ? 1.282 -3.825 -20.604 1.00 92.25 98 ARG A N 1
ATOM 790 C CA . ARG A 1 98 ? 2.527 -3.050 -20.628 1.00 92.25 98 ARG A CA 1
ATOM 791 C C . ARG A 1 98 ? 3.171 -2.874 -19.250 1.00 92.25 98 ARG A C 1
ATOM 793 O O . ARG A 1 98 ? 4.390 -2.882 -19.135 1.00 92.25 98 ARG A O 1
ATOM 800 N N . GLN A 1 99 ? 2.375 -2.681 -18.197 1.00 94.69 99 GLN A N 1
ATOM 801 C CA . GLN A 1 99 ? 2.899 -2.572 -16.830 1.00 94.69 99 GLN A CA 1
ATOM 802 C C . GLN A 1 99 ? 3.468 -3.905 -16.345 1.00 94.69 99 GLN A C 1
ATOM 804 O O . GLN A 1 99 ? 4.507 -3.906 -15.691 1.00 94.69 99 GLN A O 1
ATOM 809 N N . ARG A 1 100 ? 2.802 -5.018 -16.675 1.00 94.94 100 ARG A N 1
ATOM 810 C CA . ARG A 1 100 ? 3.246 -6.370 -16.334 1.00 94.94 100 ARG A CA 1
ATOM 811 C C . ARG A 1 100 ? 4.544 -6.719 -17.051 1.00 94.94 100 ARG A C 1
ATOM 813 O O . ARG A 1 100 ? 5.484 -7.159 -16.402 1.00 94.94 100 ARG A O 1
ATOM 820 N N . GLU A 1 101 ? 4.618 -6.454 -18.351 1.00 94.75 101 GLU A N 1
ATOM 821 C CA . GLU A 1 101 ? 5.816 -6.659 -19.167 1.00 94.75 101 GLU A CA 1
ATOM 822 C C . GLU A 1 101 ? 7.015 -5.875 -18.611 1.00 94.75 101 GLU A C 1
ATOM 824 O O . GLU A 1 101 ? 8.054 -6.462 -18.307 1.00 94.75 101 GLU A O 1
ATOM 829 N N . VAL A 1 102 ? 6.844 -4.569 -18.365 1.00 95.25 102 VAL A N 1
ATOM 830 C CA . VAL A 1 102 ? 7.891 -3.726 -17.765 1.00 95.25 102 VAL A CA 1
ATOM 831 C C . VAL A 1 102 ? 8.306 -4.240 -16.385 1.00 95.25 102 VAL A C 1
ATOM 833 O O . VAL A 1 102 ? 9.498 -4.303 -16.095 1.00 95.25 102 VAL A O 1
ATOM 836 N N . ALA A 1 103 ? 7.352 -4.606 -15.525 1.00 94.00 103 ALA A N 1
ATOM 837 C CA . ALA A 1 103 ? 7.642 -5.085 -14.174 1.00 94.00 103 ALA A CA 1
ATOM 838 C C . ALA A 1 103 ? 8.348 -6.447 -14.155 1.00 94.00 103 ALA A C 1
ATOM 840 O O . ALA A 1 103 ? 9.201 -6.672 -13.294 1.00 94.00 103 ALA A O 1
ATOM 841 N N . ARG A 1 104 ? 8.036 -7.317 -15.123 1.00 93.44 104 ARG A N 1
ATOM 842 C CA . ARG A 1 104 ? 8.704 -8.604 -15.328 1.00 93.44 104 ARG A CA 1
ATOM 843 C C . ARG A 1 104 ? 10.148 -8.412 -15.773 1.00 93.44 104 ARG A C 1
ATOM 845 O O . ARG A 1 104 ? 11.045 -8.976 -15.161 1.00 93.44 104 ARG A O 1
ATOM 852 N N . LEU A 1 105 ? 10.382 -7.585 -16.794 1.00 94.12 105 LEU A N 1
ATOM 853 C CA . LEU A 1 105 ? 11.738 -7.310 -17.276 1.00 94.12 105 LEU A CA 1
ATOM 854 C C . LEU A 1 105 ? 12.577 -6.593 -16.210 1.00 94.12 105 LEU A C 1
ATOM 856 O O . LEU A 1 105 ? 13.747 -6.919 -16.022 1.00 94.12 105 LEU A O 1
ATOM 860 N N . ARG A 1 106 ? 11.967 -5.685 -15.432 1.00 93.19 106 ARG A N 1
ATOM 861 C CA . ARG A 1 106 ? 12.648 -4.976 -14.338 1.00 93.19 106 ARG A CA 1
ATOM 862 C C . ARG A 1 106 ? 13.115 -5.853 -13.182 1.00 93.19 106 ARG A C 1
ATOM 864 O O . ARG A 1 106 ? 13.865 -5.341 -12.352 1.00 93.19 106 ARG A O 1
ATOM 871 N N . GLN A 1 107 ? 12.718 -7.127 -13.135 1.00 89.81 107 GLN A N 1
ATOM 872 C CA . GLN A 1 107 ? 13.275 -8.073 -12.170 1.00 89.81 107 GLN A CA 1
ATOM 873 C C . GLN A 1 107 ? 14.765 -8.318 -12.399 1.00 89.81 107 GLN A C 1
ATOM 875 O O . GLN A 1 107 ? 15.471 -8.513 -11.419 1.00 89.81 107 GLN A O 1
ATOM 880 N N . ASN A 1 108 ? 15.231 -8.261 -13.654 1.00 90.94 108 ASN A N 1
ATOM 881 C CA . ASN A 1 108 ? 16.598 -8.643 -14.033 1.00 90.94 108 ASN A CA 1
ATOM 882 C C . ASN A 1 108 ? 17.331 -7.590 -14.880 1.00 90.94 108 ASN A C 1
ATOM 884 O O . ASN A 1 108 ? 18.505 -7.767 -15.187 1.00 90.94 108 ASN A O 1
ATOM 888 N N . HIS A 1 109 ? 16.649 -6.517 -15.282 1.00 93.06 109 HIS A N 1
ATOM 889 C CA . HIS A 1 109 ? 17.192 -5.491 -16.168 1.00 93.06 109 HIS A CA 1
ATOM 890 C C . HIS A 1 109 ? 16.965 -4.097 -15.594 1.00 93.06 109 HIS A C 1
ATOM 892 O O . HIS A 1 109 ? 15.935 -3.815 -14.980 1.00 93.06 109 HIS A O 1
ATOM 898 N N . SER A 1 110 ? 17.912 -3.196 -15.815 1.00 93.19 110 SER A N 1
ATOM 899 C CA . SER A 1 110 ? 17.799 -1.772 -15.501 1.00 93.19 110 SER A CA 1
ATOM 900 C C . SER A 1 110 ? 16.715 -1.086 -16.347 1.00 93.19 110 SER A C 1
ATOM 902 O O . SER A 1 110 ? 16.313 -1.569 -17.405 1.00 93.19 110 SER A O 1
ATOM 904 N N . CYS A 1 111 ? 16.237 0.091 -15.920 1.00 92.38 111 CYS A N 1
ATOM 905 C CA . CYS A 1 111 ? 15.262 0.861 -16.712 1.00 92.38 111 CYS A CA 1
ATOM 906 C C . CYS A 1 111 ? 15.768 1.186 -18.126 1.00 92.38 111 CYS A C 1
ATOM 908 O O . CYS A 1 111 ? 14.958 1.286 -19.040 1.00 92.38 111 CYS A O 1
ATOM 910 N N . THR A 1 112 ? 17.078 1.382 -18.283 1.00 95.06 112 THR A N 1
ATOM 911 C CA . THR A 1 112 ? 17.733 1.689 -19.559 1.00 95.06 112 THR A CA 1
ATOM 912 C C . THR A 1 112 ? 17.756 0.482 -20.485 1.00 95.06 112 THR A C 1
ATOM 914 O O . THR A 1 112 ? 17.398 0.611 -21.648 1.00 95.06 112 THR A O 1
ATOM 917 N N . GLU A 1 113 ? 18.078 -0.704 -19.968 1.00 95.81 113 GLU A N 1
ATOM 918 C CA . GLU A 1 113 ? 18.063 -1.938 -20.762 1.00 95.81 113 GLU A CA 1
ATOM 919 C C . GLU A 1 113 ? 16.641 -2.302 -21.194 1.00 95.81 113 GLU A C 1
ATOM 921 O O . GLU A 1 113 ? 16.403 -2.592 -22.362 1.00 95.81 113 GLU A O 1
ATOM 926 N N . VAL A 1 114 ? 15.668 -2.203 -20.280 1.00 95.75 114 VAL A N 1
ATOM 927 C CA . VAL A 1 114 ? 14.251 -2.428 -20.610 1.00 95.75 114 VAL A CA 1
ATOM 928 C C . VAL A 1 114 ? 13.752 -1.416 -21.642 1.00 95.75 114 VAL A C 1
ATOM 930 O O . VAL A 1 114 ? 12.960 -1.766 -22.511 1.00 95.75 114 VAL A O 1
ATOM 933 N N . ALA A 1 115 ? 14.212 -0.166 -21.568 1.00 96.75 115 ALA A N 1
ATOM 934 C CA . ALA A 1 115 ? 13.907 0.854 -22.566 1.00 96.75 115 ALA A CA 1
ATOM 935 C C . ALA A 1 115 ? 14.410 0.457 -23.956 1.00 96.75 115 ALA A C 1
ATOM 937 O O . ALA A 1 115 ? 13.634 0.511 -24.906 1.00 96.75 115 ALA A O 1
ATOM 938 N N . SER A 1 116 ? 15.654 -0.017 -24.063 1.00 97.06 116 SER A N 1
ATOM 939 C CA . SER A 1 116 ? 16.206 -0.521 -25.323 1.00 97.06 116 SER A CA 1
ATOM 940 C C . SER A 1 116 ? 15.451 -1.746 -25.847 1.00 97.06 116 SER A C 1
ATOM 942 O O . SER A 1 116 ? 15.148 -1.801 -27.031 1.00 97.06 116 SER A O 1
ATOM 944 N N . MET A 1 117 ? 15.096 -2.700 -24.978 1.00 96.62 117 MET A N 1
ATOM 945 C CA . MET A 1 117 ? 14.355 -3.912 -25.368 1.00 96.62 117 MET A CA 1
ATOM 946 C C . MET A 1 117 ? 12.942 -3.622 -25.878 1.00 96.62 117 MET A C 1
ATOM 948 O O . MET A 1 117 ? 12.423 -4.357 -26.711 1.00 96.62 117 MET A O 1
ATOM 952 N N . LEU A 1 118 ? 12.299 -2.588 -25.333 1.00 95.88 118 LEU A N 1
ATOM 953 C CA . LEU A 1 118 ? 10.900 -2.264 -25.605 1.00 95.88 118 LEU A CA 1
ATOM 954 C C . LEU A 1 118 ? 10.715 -1.058 -26.533 1.00 95.88 118 LEU A C 1
ATOM 956 O O . LEU A 1 118 ? 9.571 -0.617 -26.692 1.00 95.88 118 LEU A O 1
ATOM 960 N N . GLU A 1 119 ? 11.811 -0.513 -27.070 1.00 96.06 119 GLU A N 1
ATOM 961 C CA . GLU A 1 119 ? 11.858 0.710 -27.881 1.00 96.06 119 GLU A CA 1
ATOM 962 C C . GLU A 1 119 ? 11.126 1.887 -27.211 1.00 96.06 119 GLU A C 1
ATOM 964 O O . GLU A 1 119 ? 10.268 2.559 -27.785 1.00 96.06 119 GLU A O 1
ATOM 969 N N . LEU A 1 120 ? 11.437 2.118 -25.933 1.00 95.38 120 LEU A N 1
ATOM 970 C CA . LEU A 1 120 ? 10.852 3.182 -25.121 1.00 95.38 120 LEU A CA 1
ATOM 971 C C . LEU A 1 120 ? 11.909 4.111 -24.543 1.00 95.38 120 LEU A C 1
ATOM 973 O O . LEU A 1 120 ? 13.048 3.734 -24.312 1.00 95.38 120 LEU A O 1
ATOM 977 N N . GLU A 1 121 ? 11.463 5.294 -24.135 1.00 96.44 121 GLU A N 1
ATOM 978 C CA . GLU A 1 121 ? 12.238 6.160 -23.254 1.00 96.44 121 GLU A CA 1
ATOM 979 C C . GLU A 1 121 ? 12.401 5.549 -21.843 1.00 96.44 121 GLU A C 1
ATOM 981 O O . GLU A 1 121 ? 11.396 5.135 -21.239 1.00 96.44 121 GLU A O 1
ATOM 986 N N . PRO A 1 122 ? 13.607 5.579 -21.234 1.00 96.31 122 PRO A N 1
ATOM 987 C CA . PRO A 1 122 ? 13.841 5.097 -19.864 1.00 96.31 122 PRO A CA 1
ATOM 988 C C . PRO A 1 122 ? 12.910 5.728 -18.821 1.00 96.31 122 PRO A C 1
ATOM 990 O O . PRO A 1 122 ? 12.482 5.075 -17.865 1.00 96.31 122 PRO A O 1
ATOM 993 N N . SER A 1 123 ? 12.532 6.994 -19.022 1.00 96.25 123 SER A N 1
ATOM 994 C CA . SER A 1 123 ? 11.574 7.704 -18.167 1.00 96.25 123 SER A CA 1
ATOM 995 C C . SER A 1 123 ? 10.167 7.093 -18.229 1.00 96.25 123 SER A C 1
ATOM 997 O O . SER A 1 123 ? 9.477 6.996 -17.207 1.00 96.25 123 SER A O 1
ATOM 999 N N . THR A 1 124 ? 9.751 6.613 -19.404 1.00 96.44 124 THR A N 1
ATOM 1000 C CA . THR A 1 124 ? 8.470 5.929 -19.607 1.00 96.44 124 THR A CA 1
ATOM 1001 C C . THR A 1 124 ? 8.471 4.567 -18.929 1.00 96.44 124 THR A C 1
ATOM 1003 O O . THR A 1 124 ? 7.501 4.241 -18.240 1.00 96.44 124 THR A O 1
ATOM 1006 N N . VAL A 1 125 ? 9.573 3.820 -19.040 1.00 96.31 125 VAL A N 1
ATOM 1007 C CA . VAL A 1 125 ? 9.770 2.548 -18.330 1.00 96.31 125 VAL A CA 1
ATOM 1008 C C . VAL A 1 125 ? 9.697 2.759 -16.821 1.00 96.31 125 VAL A C 1
ATOM 1010 O O . VAL A 1 125 ? 8.898 2.110 -16.146 1.00 96.31 125 VAL A O 1
ATOM 1013 N N . PHE A 1 126 ? 10.453 3.721 -16.281 1.00 95.31 126 PHE A N 1
ATOM 1014 C CA . PHE A 1 126 ? 10.436 4.008 -14.847 1.00 95.31 126 PHE A CA 1
ATOM 1015 C C . PHE A 1 126 ? 9.041 4.416 -14.359 1.00 95.31 126 PHE A C 1
ATOM 1017 O O . PHE A 1 126 ? 8.579 3.955 -13.313 1.00 95.31 126 PHE A O 1
ATOM 1024 N N . ARG A 1 127 ? 8.323 5.243 -15.130 1.00 96.50 127 ARG A N 1
ATOM 1025 C CA . ARG A 1 127 ? 6.944 5.636 -14.815 1.00 96.50 127 ARG A CA 1
ATOM 1026 C C . ARG A 1 127 ? 5.999 4.434 -14.804 1.00 96.50 127 ARG A C 1
ATOM 1028 O O . ARG A 1 127 ? 5.206 4.315 -13.869 1.00 96.50 127 ARG A O 1
ATOM 1035 N N . ALA A 1 128 ? 6.079 3.557 -15.804 1.00 95.50 128 ALA A N 1
ATOM 1036 C CA . ALA A 1 128 ? 5.268 2.344 -15.879 1.00 95.50 128 ALA A CA 1
ATOM 1037 C C . ALA A 1 128 ? 5.570 1.397 -14.708 1.00 95.50 128 ALA A C 1
ATOM 1039 O O . ALA A 1 128 ? 4.642 0.939 -14.041 1.00 95.50 128 ALA A O 1
ATOM 1040 N N . TYR A 1 129 ? 6.849 1.200 -14.383 1.00 95.81 129 TYR A N 1
ATOM 1041 C CA . TYR A 1 129 ? 7.288 0.377 -13.257 1.00 95.81 129 TYR A CA 1
ATOM 1042 C C . TYR A 1 129 ? 6.804 0.929 -11.909 1.00 95.81 129 TYR A C 1
ATOM 1044 O O . TYR A 1 129 ? 6.186 0.222 -11.114 1.00 95.81 129 TYR A O 1
ATOM 1052 N N . LYS A 1 130 ? 6.966 2.237 -11.679 1.00 95.44 130 LYS A N 1
ATOM 1053 C CA . LYS A 1 130 ? 6.467 2.915 -10.472 1.00 95.44 130 LYS A CA 1
ATOM 1054 C C . LYS A 1 130 ? 4.947 2.793 -10.326 1.00 95.44 130 LYS A C 1
ATOM 1056 O O . LYS A 1 130 ? 4.442 2.684 -9.208 1.00 95.44 130 LYS A O 1
ATOM 1061 N N . GLN A 1 131 ? 4.201 2.837 -11.432 1.00 95.50 131 GLN A N 1
ATOM 1062 C CA . GLN A 1 131 ? 2.755 2.600 -11.422 1.00 95.50 131 GLN A CA 1
ATOM 1063 C C . GLN A 1 131 ? 2.412 1.139 -11.115 1.00 95.50 131 GLN A C 1
ATOM 1065 O O . GLN A 1 131 ? 1.467 0.909 -10.360 1.00 95.50 131 GLN A O 1
ATOM 1070 N N . ALA A 1 132 ? 3.173 0.182 -11.652 1.00 94.81 132 ALA A N 1
ATOM 1071 C CA . ALA A 1 132 ? 3.007 -1.237 -11.359 1.00 94.81 132 ALA A CA 1
ATOM 1072 C C . ALA A 1 132 ? 3.212 -1.518 -9.864 1.00 94.81 132 ALA A C 1
ATOM 1074 O O . ALA A 1 132 ? 2.297 -2.021 -9.220 1.00 94.81 132 ALA A O 1
ATOM 1075 N N . ILE A 1 133 ? 4.3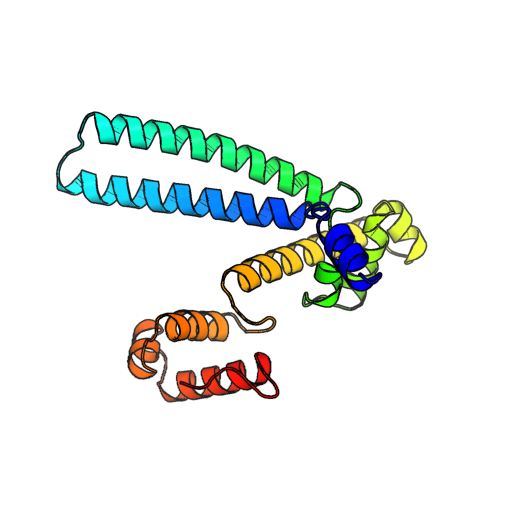20 -1.051 -9.275 1.00 94.88 133 ILE A N 1
ATOM 1076 C CA . ILE A 1 133 ? 4.585 -1.183 -7.831 1.00 94.88 133 ILE A CA 1
ATOM 1077 C C . ILE A 1 133 ? 3.437 -0.611 -7.003 1.00 94.88 133 ILE A C 1
ATOM 1079 O O . ILE A 1 133 ? 2.942 -1.271 -6.102 1.00 94.88 133 ILE A O 1
ATOM 1083 N N . ARG A 1 134 ? 2.946 0.593 -7.322 1.00 93.69 134 ARG A N 1
ATOM 1084 C CA . ARG A 1 134 ? 1.814 1.195 -6.589 1.00 93.69 134 ARG A CA 1
ATOM 1085 C C . ARG A 1 134 ? 0.543 0.346 -6.649 1.00 93.69 134 ARG A C 1
ATOM 1087 O O . ARG A 1 134 ? -0.252 0.373 -5.713 1.00 93.69 134 ARG A O 1
ATOM 1094 N N . LYS A 1 135 ? 0.297 -0.335 -7.768 1.00 93.06 135 LYS A N 1
ATOM 1095 C CA . LYS A 1 135 ? -0.860 -1.223 -7.932 1.00 93.06 135 LYS A CA 1
ATOM 1096 C C . LYS A 1 135 ? -0.675 -2.528 -7.162 1.00 93.06 135 LYS A C 1
ATOM 1098 O O . LYS A 1 135 ? -1.636 -2.971 -6.544 1.00 93.06 135 LYS A O 1
ATOM 1103 N N . ILE A 1 136 ? 0.535 -3.081 -7.157 1.00 93.12 136 ILE A N 1
ATOM 1104 C CA . ILE A 1 136 ? 0.897 -4.280 -6.389 1.00 93.12 136 ILE A CA 1
ATOM 1105 C C . ILE A 1 136 ? 0.824 -3.993 -4.886 1.00 93.12 136 ILE A C 1
ATOM 1107 O O . ILE A 1 136 ? 0.187 -4.741 -4.158 1.00 93.12 136 ILE A O 1
ATOM 1111 N N . GLU A 1 137 ? 1.354 -2.858 -4.424 1.00 93.19 137 GLU A N 1
ATOM 1112 C CA . GLU A 1 137 ? 1.225 -2.414 -3.028 1.00 93.19 137 GLU A CA 1
ATOM 1113 C C . GLU A 1 137 ? -0.241 -2.361 -2.597 1.00 93.19 137 GLU A C 1
ATOM 1115 O O . GLU A 1 137 ? -0.608 -2.910 -1.566 1.00 93.19 137 GLU A O 1
ATOM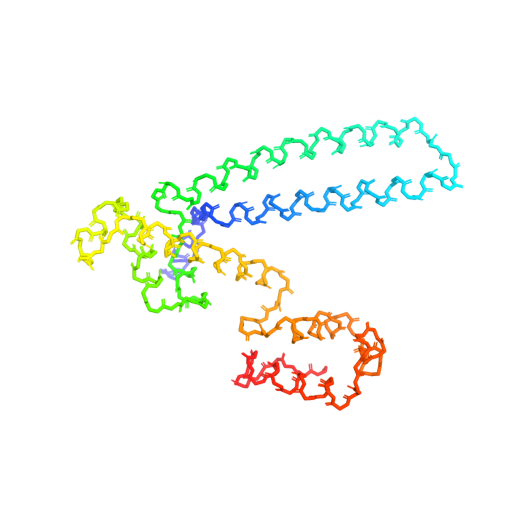 1120 N N . LYS A 1 138 ? -1.102 -1.750 -3.421 1.00 90.56 138 LYS A N 1
ATOM 1121 C CA . LYS A 1 138 ? -2.546 -1.705 -3.157 1.00 90.56 138 LYS A CA 1
ATOM 1122 C C . LYS A 1 138 ? -3.200 -3.082 -3.181 1.00 90.56 138 LYS A C 1
ATOM 1124 O O . LYS A 1 138 ? -4.169 -3.287 -2.462 1.00 90.56 138 LYS A O 1
ATOM 1129 N N . TYR A 1 139 ? -2.738 -3.981 -4.046 1.00 90.50 139 TYR A N 1
ATOM 1130 C CA . TYR A 1 139 ? -3.214 -5.358 -4.087 1.00 90.50 139 TYR A CA 1
ATOM 1131 C C . TYR A 1 139 ? -2.867 -6.078 -2.778 1.00 90.50 139 TYR A C 1
ATOM 1133 O O . TYR A 1 139 ? -3.782 -6.548 -2.114 1.00 90.50 139 TYR A O 1
ATOM 1141 N N . LYS A 1 140 ? -1.601 -6.048 -2.347 1.00 89.94 140 LYS A N 1
ATOM 1142 C CA . LYS A 1 140 ? -1.162 -6.670 -1.089 1.00 89.94 140 LYS A CA 1
ATOM 1143 C C . LYS A 1 140 ? -1.839 -6.058 0.141 1.00 89.94 140 LYS A C 1
ATOM 1145 O O . LYS A 1 140 ? -2.228 -6.776 1.054 1.00 89.94 140 LYS A O 1
ATOM 1150 N N . GLU A 1 141 ? -2.020 -4.735 0.175 1.00 89.62 141 GLU A N 1
ATOM 1151 C CA . GLU A 1 141 ? -2.785 -4.069 1.244 1.00 89.62 141 GLU A CA 1
ATOM 1152 C C . GLU A 1 141 ? -4.219 -4.623 1.324 1.00 89.62 141 GLU A C 1
ATOM 1154 O O . GLU A 1 141 ? -4.709 -4.935 2.405 1.00 89.62 141 GLU A O 1
ATOM 1159 N N . LYS A 1 142 ? -4.882 -4.795 0.175 1.00 87.50 142 LYS A N 1
ATOM 1160 C CA . LYS A 1 142 ? -6.237 -5.357 0.102 1.00 87.50 142 LYS A CA 1
ATOM 1161 C C . LYS A 1 142 ? -6.285 -6.832 0.470 1.00 87.50 142 LYS A C 1
ATOM 1163 O O . LYS A 1 142 ? -7.200 -7.234 1.177 1.00 87.50 142 LYS A O 1
ATOM 1168 N N . GLU A 1 143 ? -5.317 -7.613 0.012 1.00 86.81 143 GLU A N 1
ATOM 1169 C CA . GLU A 1 143 ? -5.186 -9.037 0.319 1.00 86.81 143 GLU A CA 1
ATOM 1170 C C . GLU A 1 143 ? -5.094 -9.268 1.832 1.00 86.81 143 GLU A C 1
ATOM 1172 O O . GLU A 1 143 ? -5.843 -10.082 2.370 1.00 86.81 143 GLU A O 1
ATOM 1177 N N . LYS A 1 144 ? -4.296 -8.460 2.544 1.00 84.88 144 LYS A N 1
ATOM 1178 C CA . LYS A 1 144 ? -4.212 -8.490 4.016 1.00 84.88 144 LYS A CA 1
ATOM 1179 C C . LYS A 1 144 ? -5.521 -8.143 4.715 1.00 84.88 144 LYS A C 1
ATOM 1181 O O . LYS A 1 144 ? -5.829 -8.702 5.762 1.00 84.88 144 LYS A O 1
ATOM 1186 N N . GLU A 1 145 ? -6.301 -7.233 4.142 1.00 83.44 145 GLU A N 1
ATOM 1187 C CA . GLU A 1 145 ? -7.641 -6.889 4.633 1.00 83.44 145 GLU A CA 1
ATOM 1188 C C . GLU A 1 145 ? -8.720 -7.909 4.186 1.00 83.44 145 GLU A C 1
ATOM 1190 O O . GLU A 1 145 ? -9.905 -7.749 4.489 1.00 83.44 145 GLU A O 1
ATOM 1195 N N . GLY A 1 146 ? -8.352 -8.956 3.436 1.00 84.19 146 GLY A N 1
ATOM 1196 C CA . GLY A 1 146 ? -9.292 -9.924 2.864 1.00 84.19 146 GLY A CA 1
ATOM 1197 C C . GLY A 1 146 ? -10.240 -9.308 1.828 1.00 84.19 146 GLY A C 1
ATOM 1198 O O . GLY A 1 146 ? -11.363 -9.790 1.644 1.00 84.19 146 GLY A O 1
ATOM 1199 N N . ILE A 1 147 ? -9.830 -8.206 1.193 1.00 85.38 147 ILE A N 1
ATOM 1200 C CA . ILE A 1 147 ? -10.588 -7.476 0.177 1.00 85.38 147 ILE A CA 1
ATOM 1201 C C . ILE A 1 147 ? -10.269 -8.038 -1.212 1.00 85.38 147 ILE A C 1
ATOM 1203 O O . ILE A 1 147 ? -9.121 -7.973 -1.650 1.00 85.38 147 ILE A O 1
ATOM 1207 N N . PRO A 1 148 ? -11.283 -8.505 -1.963 1.00 83.75 148 PRO A N 1
ATOM 1208 C CA . PRO A 1 148 ? -11.091 -9.001 -3.318 1.00 83.75 148 PRO A CA 1
ATOM 1209 C C . PRO A 1 148 ? -10.463 -7.954 -4.255 1.00 83.75 148 PRO A C 1
ATOM 1211 O O . PRO A 1 148 ? -10.808 -6.762 -4.186 1.00 83.75 148 PRO A O 1
ATOM 1214 N N . PRO A 1 149 ? -9.589 -8.365 -5.190 1.00 82.38 149 PRO A N 1
ATOM 1215 C CA . PRO A 1 149 ? -9.052 -7.457 -6.192 1.00 82.38 149 PRO A CA 1
ATOM 1216 C C . PRO A 1 149 ? -10.164 -6.908 -7.104 1.00 82.38 149 PRO A C 1
ATOM 1218 O O . PRO A 1 149 ? -11.186 -7.537 -7.366 1.00 82.38 149 PRO A O 1
ATOM 1221 N N . GLY A 1 150 ? -9.979 -5.685 -7.609 1.00 82.44 150 GLY A N 1
ATOM 1222 C CA . GLY A 1 150 ? -10.830 -5.125 -8.675 1.00 82.44 150 GLY A CA 1
ATOM 1223 C C . GLY A 1 150 ? -12.129 -4.477 -8.211 1.00 82.44 150 GLY A C 1
ATOM 1224 O O . GLY A 1 150 ? -12.941 -4.034 -9.036 1.00 82.44 150 GLY A O 1
ATOM 1225 N N . LEU A 1 151 ? -12.327 -4.362 -6.900 1.00 87.56 151 LEU A N 1
ATOM 1226 C CA . LEU A 1 151 ? -13.358 -3.501 -6.338 1.00 87.56 151 LEU A CA 1
ATOM 1227 C C . LEU A 1 151 ? -13.049 -2.023 -6.623 1.00 87.56 151 LEU A C 1
ATOM 1229 O O . LEU A 1 151 ? -11.894 -1.600 -6.645 1.00 87.56 151 LEU A O 1
ATOM 1233 N N . SER A 1 152 ? -14.099 -1.243 -6.889 1.00 88.44 152 SER A N 1
ATOM 1234 C CA . SER A 1 152 ? -14.008 0.219 -6.937 1.00 88.44 152 SER A CA 1
ATOM 1235 C C . SER A 1 152 ? -13.913 0.802 -5.520 1.00 88.44 152 SER A C 1
ATOM 1237 O O . SER A 1 152 ? -14.345 0.141 -4.575 1.00 88.44 152 SER A O 1
ATOM 1239 N N . PRO A 1 153 ? -13.474 2.064 -5.343 1.00 88.69 153 PRO A N 1
ATOM 1240 C CA . PRO A 1 153 ? -13.368 2.671 -4.012 1.00 88.69 153 PRO A CA 1
ATOM 1241 C C . PRO A 1 153 ? -14.670 2.615 -3.199 1.00 88.69 153 PRO A C 1
ATOM 1243 O O . PRO A 1 153 ? -14.653 2.388 -1.993 1.00 88.69 153 PRO A O 1
ATOM 1246 N N . GLN A 1 154 ? -15.821 2.771 -3.861 1.00 90.44 154 GLN A N 1
ATOM 1247 C CA . GLN A 1 154 ? -17.122 2.663 -3.198 1.00 90.44 154 GLN A CA 1
ATOM 1248 C C . GLN A 1 154 ? -17.462 1.213 -2.826 1.00 90.44 154 GLN A C 1
ATOM 1250 O O . GLN A 1 154 ? -18.016 0.961 -1.759 1.00 90.44 154 GLN A O 1
ATOM 1255 N N . GLN A 1 155 ? -17.112 0.253 -3.686 1.00 92.38 155 GLN A N 1
ATOM 1256 C CA . GLN A 1 155 ? -17.295 -1.172 -3.407 1.00 92.38 155 GLN A CA 1
ATOM 1257 C C . GLN A 1 155 ? -16.413 -1.633 -2.241 1.00 92.38 155 GLN A C 1
ATOM 1259 O O . GLN A 1 155 ? -16.889 -2.385 -1.401 1.00 92.38 155 GLN A O 1
ATOM 1264 N N . GLU A 1 156 ? -15.176 -1.143 -2.144 1.00 91.62 156 GLU A N 1
ATOM 1265 C CA . GLU A 1 156 ? -14.274 -1.421 -1.019 1.00 91.62 156 GLU A CA 1
ATOM 1266 C C . GLU A 1 156 ? -14.867 -0.935 0.308 1.00 91.62 156 GLU A C 1
ATOM 1268 O O . GLU A 1 156 ? -14.933 -1.699 1.267 1.00 91.62 156 GLU A O 1
ATOM 1273 N N . LYS A 1 157 ? -15.382 0.303 0.352 1.00 92.69 157 LYS A N 1
ATOM 1274 C CA . LYS A 1 157 ? -16.057 0.846 1.545 1.00 92.69 157 LYS A CA 1
ATOM 1275 C C . LYS A 1 157 ? -17.252 -0.010 1.967 1.00 92.69 157 LYS A C 1
ATOM 1277 O O . LYS A 1 157 ? -17.382 -0.353 3.139 1.00 92.69 157 LYS A O 1
ATOM 1282 N N . VAL A 1 158 ? -18.111 -0.371 1.009 1.00 93.81 158 VAL A N 1
ATOM 1283 C CA . VAL A 1 158 ? -19.269 -1.246 1.257 1.00 93.81 158 VAL A CA 1
ATOM 1284 C C . VAL A 1 158 ? -18.818 -2.617 1.768 1.00 93.81 158 VAL A C 1
ATOM 1286 O O . VAL A 1 158 ? -19.417 -3.141 2.704 1.00 93.81 158 VAL A O 1
ATOM 1289 N N . TYR A 1 159 ? -17.765 -3.190 1.184 1.00 93.38 159 TYR A N 1
ATOM 1290 C CA . TYR A 1 159 ? -17.248 -4.503 1.559 1.00 93.38 159 TYR A CA 1
ATOM 1291 C C . TYR A 1 159 ? -16.645 -4.520 2.970 1.00 93.38 159 TYR A C 1
ATOM 1293 O O . TYR A 1 159 ? -16.975 -5.411 3.746 1.00 93.38 159 TYR A O 1
ATOM 1301 N N . ARG A 1 160 ? -15.856 -3.505 3.347 1.00 92.25 160 ARG A N 1
ATOM 1302 C CA . ARG A 1 160 ? -15.310 -3.374 4.711 1.00 92.25 160 ARG A CA 1
ATOM 1303 C C . ARG A 1 160 ? -16.415 -3.316 5.766 1.00 92.25 160 ARG A C 1
ATOM 1305 O O . ARG A 1 160 ? -16.364 -4.031 6.761 1.00 92.25 160 ARG A O 1
ATOM 1312 N N . LEU A 1 161 ? -17.453 -2.508 5.536 1.00 93.25 161 LEU A N 1
ATOM 1313 C CA . LEU A 1 161 ? -18.591 -2.423 6.461 1.00 93.25 161 LEU A CA 1
ATOM 1314 C C . LEU A 1 161 ? -19.395 -3.733 6.504 1.00 93.25 161 LEU A C 1
ATOM 1316 O O . LEU A 1 161 ? -19.900 -4.115 7.556 1.00 93.25 161 LEU A O 1
ATOM 1320 N N . TYR A 1 162 ? -19.486 -4.445 5.379 1.00 91.38 162 TYR A N 1
ATOM 1321 C CA . TYR A 1 162 ? -20.095 -5.773 5.333 1.00 91.38 162 TYR A CA 1
ATOM 1322 C C . TYR A 1 162 ? -19.293 -6.812 6.136 1.00 91.38 162 TYR A C 1
ATOM 1324 O O . TYR A 1 162 ? -19.891 -7.581 6.886 1.00 91.38 162 TYR A O 1
ATOM 1332 N N . GLN A 1 163 ? -17.957 -6.811 6.048 1.00 89.81 163 GLN A N 1
ATOM 1333 C CA . GLN A 1 163 ? -17.093 -7.678 6.865 1.00 89.81 163 GLN A CA 1
ATOM 1334 C C . GLN A 1 163 ? -17.243 -7.403 8.370 1.00 89.81 163 GLN A C 1
ATOM 1336 O O . GLN A 1 163 ? -17.174 -8.328 9.175 1.00 89.81 163 GLN A O 1
ATOM 1341 N N . GLN A 1 164 ? -17.553 -6.161 8.752 1.00 90.81 164 GLN A N 1
ATOM 1342 C CA . GLN A 1 164 ? -17.912 -5.775 10.125 1.00 90.81 164 GLN A CA 1
ATOM 1343 C C . GLN A 1 164 ? -19.326 -6.221 10.549 1.00 90.81 164 GLN A C 1
ATOM 1345 O O . GLN A 1 164 ? -19.830 -5.777 11.577 1.00 90.81 164 GLN A O 1
ATOM 1350 N N . ARG A 1 165 ? -19.994 -7.075 9.761 1.00 91.31 165 ARG A N 1
ATOM 1351 C CA . ARG A 1 165 ? -21.354 -7.588 9.995 1.00 91.31 165 ARG A CA 1
ATOM 1352 C C . ARG A 1 165 ? -22.454 -6.520 10.037 1.00 91.31 165 ARG A C 1
ATOM 1354 O O . ARG A 1 165 ? -23.548 -6.799 10.521 1.00 91.31 165 ARG A O 1
ATOM 1361 N N . LYS A 1 166 ? -22.216 -5.329 9.474 1.00 93.06 166 LYS A N 1
ATOM 1362 C CA . LYS A 1 166 ? -23.259 -4.302 9.357 1.00 93.06 166 LYS A CA 1
ATOM 1363 C C . LYS A 1 166 ? -24.333 -4.716 8.354 1.00 93.06 166 LYS A C 1
ATOM 1365 O O . LYS A 1 166 ? -24.063 -5.254 7.276 1.00 93.06 166 LYS A O 1
ATOM 1370 N N . THR A 1 167 ? -25.577 -4.407 8.685 1.00 94.06 167 THR A N 1
ATOM 1371 C CA . THR A 1 167 ? -26.730 -4.573 7.806 1.00 94.06 167 THR A CA 1
ATOM 1372 C C . THR A 1 167 ? -26.679 -3.585 6.643 1.00 94.06 167 THR A C 1
ATOM 1374 O O . THR A 1 167 ? -26.051 -2.530 6.693 1.00 94.06 167 THR A O 1
ATOM 1377 N N . ARG A 1 168 ? -27.411 -3.882 5.564 1.00 93.94 168 ARG A N 1
ATOM 1378 C CA . ARG A 1 168 ? -27.482 -2.990 4.390 1.00 93.94 168 ARG A CA 1
ATOM 1379 C C . ARG A 1 168 ? -27.973 -1.585 4.740 1.00 93.94 168 ARG A C 1
ATOM 1381 O O . ARG A 1 168 ? -27.580 -0.638 4.068 1.00 93.94 168 ARG A O 1
ATOM 1388 N N . ARG A 1 169 ? -28.836 -1.476 5.753 1.00 95.38 169 ARG A N 1
ATOM 1389 C CA . ARG A 1 169 ? -29.364 -0.205 6.246 1.00 95.38 169 ARG A CA 1
ATOM 1390 C C . ARG A 1 169 ? -28.284 0.587 6.979 1.00 95.38 169 ARG A C 1
ATOM 1392 O O . ARG A 1 169 ? -28.027 1.718 6.598 1.00 95.38 169 ARG A O 1
ATOM 1399 N N . GLU A 1 170 ? -27.573 -0.038 7.911 1.00 95.19 170 GLU A N 1
ATOM 1400 C CA . GLU A 1 170 ? -26.460 0.609 8.622 1.00 95.19 170 GLU A CA 1
ATOM 1401 C C . GLU A 1 170 ? -25.324 1.010 7.671 1.00 95.19 170 GLU A C 1
ATOM 1403 O O . GLU A 1 170 ? -24.697 2.052 7.853 1.00 95.19 170 GLU A O 1
ATOM 1408 N N . ILE A 1 171 ? -25.057 0.212 6.629 1.00 94.88 171 ILE A N 1
ATOM 1409 C CA . ILE A 1 171 ? -24.092 0.557 5.574 1.00 94.88 171 ILE A CA 1
ATOM 1410 C C . ILE A 1 171 ? -24.567 1.781 4.784 1.00 94.88 171 ILE A C 1
ATOM 1412 O O . ILE A 1 171 ? -23.771 2.677 4.509 1.00 94.88 171 ILE A O 1
ATOM 1416 N N . ALA A 1 172 ? -25.846 1.810 4.401 1.00 96.06 172 ALA A N 1
ATOM 1417 C CA . ALA A 1 172 ? -26.450 2.922 3.674 1.00 96.06 172 ALA A CA 1
ATOM 1418 C C . ALA A 1 172 ? -26.361 4.226 4.480 1.00 96.06 172 ALA A C 1
ATOM 1420 O O . ALA A 1 172 ? -25.920 5.239 3.943 1.00 96.06 172 ALA A O 1
ATOM 1421 N N . GLU A 1 173 ? -26.688 4.163 5.771 1.00 95.88 173 GLU A N 1
ATOM 1422 C CA . GLU A 1 173 ? -26.577 5.278 6.715 1.00 95.88 173 GLU A CA 1
ATOM 1423 C C . GLU A 1 173 ? -25.110 5.708 6.897 1.00 95.88 173 GLU A C 1
ATOM 1425 O O . GLU A 1 173 ? -24.789 6.880 6.718 1.00 95.88 173 GLU A O 1
ATOM 1430 N N . SER A 1 174 ? -24.189 4.761 7.128 1.00 94.88 174 SER A N 1
ATOM 1431 C CA . SER A 1 174 ? -22.753 5.048 7.314 1.00 94.88 174 SER A CA 1
ATOM 1432 C C . SER A 1 174 ? -22.100 5.703 6.089 1.00 94.88 174 SER A C 1
ATOM 1434 O O . SER A 1 174 ? -21.138 6.453 6.227 1.00 94.88 174 SER A O 1
ATOM 1436 N N . LEU A 1 175 ? -22.570 5.379 4.879 1.00 94.25 175 LEU A N 1
ATOM 1437 C CA . LEU A 1 175 ? -22.010 5.884 3.621 1.00 94.25 175 LEU A CA 1
ATOM 1438 C C . LEU A 1 175 ? -22.840 7.005 2.988 1.00 94.25 175 LEU A C 1
ATOM 1440 O O . LEU A 1 175 ? -22.453 7.489 1.925 1.00 94.25 175 LEU A O 1
ATOM 1444 N N . ASN A 1 176 ? -23.955 7.395 3.610 1.00 94.50 176 ASN A N 1
ATOM 1445 C CA . ASN A 1 176 ? -24.929 8.342 3.073 1.00 94.50 176 ASN A CA 1
ATOM 1446 C C . ASN A 1 176 ? -25.346 8.023 1.618 1.00 94.50 176 ASN A C 1
ATOM 1448 O O . ASN A 1 176 ? -25.280 8.867 0.723 1.00 94.50 176 ASN A O 1
ATOM 1452 N N . ILE A 1 177 ? -25.729 6.769 1.357 1.00 94.44 177 ILE A N 1
ATOM 1453 C CA . ILE A 1 177 ? -26.214 6.298 0.046 1.00 94.44 177 ILE A CA 1
ATOM 1454 C C . ILE A 1 177 ? -27.514 5.509 0.197 1.00 94.44 177 ILE A C 1
ATOM 1456 O O . ILE A 1 177 ? -27.852 5.047 1.279 1.00 94.44 177 ILE A O 1
ATOM 1460 N N . SER A 1 178 ? -28.238 5.282 -0.902 1.00 95.75 178 SER A N 1
ATOM 1461 C CA . SER A 1 178 ? -29.469 4.485 -0.845 1.00 95.75 178 SER A CA 1
ATOM 1462 C C . SER A 1 178 ? -29.203 3.002 -0.529 1.00 95.75 178 SER A C 1
ATOM 1464 O O . SER A 1 178 ? -28.217 2.411 -0.984 1.00 95.75 178 SER A O 1
ATOM 1466 N N . ILE A 1 179 ? -30.143 2.349 0.165 1.00 95.44 179 ILE A N 1
ATOM 1467 C CA . ILE A 1 179 ? -30.111 0.895 0.427 1.00 95.44 179 ILE A CA 1
ATOM 1468 C C . ILE A 1 179 ? -30.046 0.094 -0.889 1.00 95.44 179 ILE A C 1
ATOM 1470 O O . ILE A 1 179 ? -29.366 -0.934 -0.973 1.00 95.44 179 ILE A O 1
ATOM 1474 N N . ASN A 1 180 ? -30.703 0.578 -1.949 1.00 95.19 180 ASN A N 1
ATOM 1475 C CA . ASN A 1 180 ? -30.666 -0.044 -3.276 1.00 95.19 180 ASN A CA 1
ATOM 1476 C C . ASN A 1 180 ? -29.274 0.039 -3.918 1.00 95.19 180 ASN A C 1
ATOM 1478 O O . ASN A 1 180 ? -28.821 -0.927 -4.545 1.00 95.19 180 ASN A O 1
ATOM 1482 N N . SER A 1 181 ? -28.557 1.144 -3.705 1.00 93.88 181 SER A N 1
ATOM 1483 C CA . SER A 1 181 ? -27.158 1.286 -4.114 1.00 93.88 181 SER A CA 1
ATOM 1484 C C . SER A 1 181 ? -26.276 0.279 -3.374 1.00 93.88 181 SER A C 1
ATOM 1486 O O . SER A 1 181 ? -25.497 -0.426 -4.013 1.00 93.88 181 SER A O 1
ATOM 1488 N N . VAL A 1 182 ? -26.459 0.113 -2.056 1.00 94.00 182 VAL A N 1
ATOM 1489 C CA . VAL A 1 182 ? -25.743 -0.907 -1.262 1.00 94.00 182 VAL A CA 1
ATOM 1490 C C . VAL A 1 182 ? -26.009 -2.316 -1.798 1.00 94.00 182 VAL A C 1
ATOM 1492 O O . VAL A 1 182 ? -25.069 -3.076 -2.028 1.00 94.00 182 VAL A O 1
ATOM 1495 N N . LYS A 1 183 ? -27.275 -2.666 -2.069 1.00 94.81 183 LYS A N 1
ATOM 1496 C CA . LYS A 1 183 ? -27.651 -3.965 -2.659 1.00 94.81 183 LYS A CA 1
ATOM 1497 C C . LYS A 1 183 ? -26.951 -4.197 -4.001 1.00 94.81 183 LYS A C 1
ATOM 1499 O O . LYS A 1 183 ? -26.435 -5.288 -4.249 1.00 94.81 183 LYS A O 1
ATOM 1504 N N . THR A 1 184 ? -26.910 -3.173 -4.849 1.00 95.00 184 THR A N 1
ATOM 1505 C CA . THR A 1 184 ? -26.249 -3.232 -6.158 1.00 95.00 184 THR A CA 1
ATOM 1506 C C . THR A 1 184 ? -24.743 -3.421 -6.010 1.00 95.00 184 THR A C 1
ATOM 1508 O O . THR A 1 184 ? -24.177 -4.297 -6.664 1.00 95.00 184 THR A O 1
ATOM 1511 N N . HIS A 1 185 ? -24.099 -2.668 -5.114 1.00 94.00 185 HIS A N 1
ATOM 1512 C CA . HIS A 1 185 ? -22.676 -2.819 -4.829 1.00 94.00 185 HIS A CA 1
ATOM 1513 C C . HIS A 1 185 ? -22.349 -4.215 -4.302 1.00 94.00 185 HIS A C 1
ATOM 1515 O O . HIS A 1 185 ? -21.463 -4.844 -4.866 1.00 94.00 185 HIS A O 1
ATOM 1521 N N . LEU A 1 186 ? -23.089 -4.743 -3.321 1.00 92.94 186 LEU A N 1
ATOM 1522 C CA . LEU A 1 186 ? -22.880 -6.101 -2.796 1.00 92.94 186 LEU A CA 1
ATOM 1523 C C . LEU A 1 186 ? -23.039 -7.178 -3.875 1.00 92.94 186 LEU A C 1
ATOM 1525 O O . LEU A 1 186 ? -22.243 -8.109 -3.935 1.00 92.94 186 LEU A O 1
ATOM 1529 N N . ARG A 1 187 ? -24.020 -7.035 -4.776 1.00 92.94 187 ARG A N 1
ATOM 1530 C CA . ARG A 1 187 ? -24.178 -7.947 -5.920 1.00 92.94 187 ARG A CA 1
ATOM 1531 C C . ARG A 1 187 ? -22.963 -7.906 -6.851 1.00 92.94 187 ARG A C 1
ATOM 1533 O O . ARG A 1 187 ? -22.480 -8.952 -7.273 1.00 92.94 187 ARG A O 1
ATOM 1540 N N . LEU A 1 188 ? -22.481 -6.707 -7.181 1.00 91.25 188 LEU A N 1
ATOM 1541 C CA . LEU A 1 188 ? -21.303 -6.532 -8.035 1.00 91.25 188 LEU A CA 1
ATOM 1542 C C . LEU A 1 188 ? -20.024 -7.029 -7.355 1.00 91.25 188 LEU A C 1
ATOM 1544 O O . LEU A 1 188 ? -19.188 -7.620 -8.026 1.00 91.25 188 LEU A O 1
ATOM 1548 N N . ILE A 1 189 ? -19.890 -6.816 -6.044 1.00 90.75 189 ILE A N 1
ATOM 1549 C CA . ILE A 1 189 ? -18.792 -7.350 -5.238 1.00 90.75 189 ILE A CA 1
ATOM 1550 C C . ILE A 1 189 ? -18.820 -8.870 -5.296 1.00 90.75 189 ILE A C 1
ATOM 1552 O O . ILE A 1 189 ? -17.814 -9.447 -5.672 1.00 90.75 189 ILE A O 1
ATOM 1556 N N . LYS A 1 190 ? -19.968 -9.514 -5.048 1.00 87.44 190 LYS A N 1
ATOM 1557 C CA . LYS A 1 190 ? -20.100 -10.975 -5.144 1.00 87.44 190 LYS A CA 1
ATOM 1558 C C . LYS A 1 190 ? -19.669 -11.500 -6.516 1.00 87.44 190 LYS A C 1
ATOM 1560 O O . LYS A 1 190 ? -18.892 -12.438 -6.582 1.00 87.44 190 LYS A O 1
ATOM 1565 N N . LYS A 1 191 ? -20.100 -10.849 -7.604 1.00 86.94 191 LYS A N 1
ATOM 1566 C CA . LYS A 1 191 ? -19.688 -11.215 -8.972 1.00 86.94 191 LYS A CA 1
ATOM 1567 C C . LYS A 1 191 ? -18.171 -11.107 -9.185 1.00 86.94 191 LYS A C 1
ATOM 1569 O O . LYS A 1 191 ? -17.615 -11.893 -9.938 1.00 86.94 191 LYS A O 1
ATOM 1574 N N . LYS A 1 192 ? -17.520 -10.119 -8.566 1.00 84.31 192 LYS A N 1
ATOM 1575 C CA . LYS A 1 192 ? -16.070 -9.889 -8.675 1.00 84.31 192 LYS A CA 1
ATOM 1576 C C . LYS A 1 192 ? -15.244 -10.762 -7.725 1.00 84.31 192 LYS A C 1
ATOM 1578 O O . LYS A 1 192 ? -14.128 -11.115 -8.064 1.00 84.31 192 LYS A O 1
ATOM 1583 N N . ALA A 1 193 ? -15.788 -11.070 -6.552 1.00 74.56 193 ALA A N 1
ATOM 1584 C CA . ALA A 1 193 ? -15.148 -11.842 -5.493 1.00 74.56 193 ALA A CA 1
ATOM 1585 C C . ALA A 1 193 ? -15.268 -13.357 -5.708 1.00 74.56 193 ALA A C 1
ATOM 1587 O O . ALA A 1 193 ? -14.444 -14.104 -5.202 1.00 74.56 193 ALA A O 1
ATOM 1588 N N . GLY A 1 194 ? -16.286 -13.800 -6.447 1.00 58.16 194 GLY A N 1
ATOM 1589 C CA . GLY A 1 194 ? -16.518 -15.206 -6.733 1.00 58.16 194 GLY A CA 1
ATOM 1590 C C . GLY A 1 194 ? -17.556 -15.378 -7.830 1.00 58.16 194 GLY A C 1
ATOM 1591 O O . GLY A 1 194 ? -18.764 -15.369 -7.572 1.00 58.16 194 GLY A O 1
ATOM 1592 N N . GLY A 1 195 ? -17.093 -15.625 -9.056 1.00 46.41 195 GLY A N 1
ATOM 1593 C CA . GLY A 1 195 ? -17.814 -16.567 -9.905 1.00 46.41 195 GLY A CA 1
ATOM 1594 C C . GLY A 1 195 ? -17.889 -17.889 -9.138 1.00 46.41 195 GLY A C 1
ATOM 1595 O O . GLY A 1 195 ? -16.983 -18.694 -9.245 1.00 46.41 195 GLY A O 1
ATOM 1596 N N . GLU A 1 196 ? -18.928 -18.012 -8.308 1.00 43.62 196 GLU A N 1
ATOM 1597 C CA . GLU A 1 196 ? -19.241 -19.101 -7.378 1.00 43.62 196 GLU A CA 1
ATOM 1598 C C . GLU A 1 196 ? -18.370 -19.183 -6.103 1.00 43.62 196 GLU A C 1
ATOM 1600 O O . GLU A 1 196 ? -17.155 -19.318 -6.130 1.00 43.62 196 GLU A O 1
ATOM 1605 N N . THR A 1 197 ? -19.056 -19.210 -4.953 1.00 43.91 197 THR A N 1
ATOM 1606 C CA . THR A 1 197 ? -18.567 -19.557 -3.596 1.00 43.91 197 THR A CA 1
ATOM 1607 C C . THR A 1 197 ? -18.003 -18.419 -2.711 1.00 43.91 197 THR A C 1
ATOM 1609 O O . THR A 1 197 ? -17.229 -17.572 -3.131 1.00 43.91 197 THR A O 1
ATOM 1612 N N . ASN A 1 198 ? -18.456 -18.408 -1.447 1.00 40.78 198 ASN A N 1
ATOM 1613 C CA . ASN A 1 198 ? -18.079 -17.545 -0.308 1.00 40.78 198 ASN A CA 1
ATOM 1614 C C . ASN A 1 198 ? -18.556 -16.079 -0.222 1.00 40.78 198 ASN A C 1
ATOM 1616 O O . ASN A 1 198 ? -17.871 -15.199 0.287 1.00 40.78 198 ASN A O 1
ATOM 1620 N N . MET A 1 199 ? -19.833 -15.843 -0.534 1.00 44.06 199 MET A N 1
ATOM 1621 C CA . MET A 1 199 ? -20.644 -14.883 0.241 1.00 44.06 199 MET A CA 1
ATOM 1622 C C . MET A 1 199 ? -21.980 -15.540 0.599 1.00 44.06 199 MET A C 1
ATOM 1624 O O . MET A 1 199 ? -23.031 -15.181 0.054 1.00 44.06 199 MET A O 1
ATOM 1628 N N . GLN A 1 200 ? -21.931 -16.572 1.439 1.00 41.38 200 GLN A N 1
ATOM 1629 C CA . GLN A 1 200 ? -23.109 -17.084 2.133 1.00 41.38 200 GLN A CA 1
ATOM 1630 C C . GLN A 1 200 ? -22.989 -16.740 3.617 1.00 41.38 200 GLN A C 1
ATOM 1632 O O . GLN A 1 200 ? -21.885 -16.628 4.144 1.00 41.38 200 GLN A O 1
ATOM 1637 N N . LYS A 1 201 ? -24.150 -16.413 4.179 1.00 38.62 201 LYS A N 1
ATOM 1638 C CA . LYS A 1 201 ? -24.363 -15.968 5.554 1.00 38.62 201 LYS A CA 1
ATOM 1639 C C . LYS A 1 201 ? -23.872 -16.990 6.565 1.00 38.62 201 LYS A C 1
ATOM 1641 O O . LYS A 1 201 ? -23.999 -18.190 6.245 1.00 38.62 201 LYS A O 1
#

Foldseek 3Di:
DDPVVVVVVVVPPPDPDALLLVLLVLVVVLVVLVVVLVVLVVVCVVPPDDPVSVVVNVVSVVSNVVSVVVSVVSVCCCQFPARNDDPCLLVQFPADPVLSLLLVCSNPDQLVVVCVVVVHDSVVSSVSPVVSSVRSSVVSNCVVVVHFPPQDPLLSLLVSVVVVVDDLVVSCVVVVHDSVVSVVSVVVSCVRRDPDDPPDD

pLDDT: mean 85.15, std 16.5, range [33.34, 97.06]

Sequence (201 aa):
MSEVAEKRELSSRQEWSSWVELHVEYKDSCRKVDDYRTGLKGQNDAKGRTVLEEVELELLGSMKSDLTEAVRELKKRTLYEFGALNKDDLENSILTERQREVARLRQNHSCTEVASMLELEPSTVFRAYKQAIRKIEKYKEKEKEGIPPGLSPQQEKVYRLYQQRKTRREIAESLNISINSVKTHLRLIKKKAGGETNMQK